Protein AF-A0A1V5M6S1-F1 (afdb_monomer)

Solvent-accessible surface area (backbone atoms only — not comparable to full-atom values): 12277 Å² total; per-residue (Å²): 137,88,82,87,77,86,78,75,88,74,82,73,86,65,51,61,40,79,70,84,75,79,82,78,75,83,77,81,82,79,85,86,81,90,78,95,80,85,79,93,79,82,88,80,93,78,94,74,81,87,80,80,81,72,80,74,77,76,75,72,77,80,74,73,95,61,80,58,59,91,97,52,78,81,75,61,94,78,39,62,67,53,53,47,21,22,50,54,34,59,75,47,40,64,58,58,53,54,48,64,74,68,56,57,93,86,55,54,43,34,38,27,31,51,33,66,43,85,96,42,80,45,80,45,59,28,39,56,76,45,76,57,97,57,42,36,35,21,23,22,83,57,50,43,96,91,54,78,52,46,51,68,42,61,36,40,45,40,65,95,58,42,48,30,38,35,35,42,48,99,87,68,48,80,42,74,36,42,41,56,52,54,54,56,56,59,76,76,107

Nearest PDB structures (foldseek):
  6z1p-assembly1_At  TM=2.461E-01  e=2.084E+00  Tetrahymena thermophila SB210
  1jnw-assembly1_A-2  TM=2.642E-01  e=1.176E+00  Escherichia coli
  4hmt-assembly1_B  TM=2.376E-01  e=1.657E+00  Pseudomonas fluorescens
  5myu-assembly1_a  TM=1.937E-01  e=6.181E+00  Vibrio cholerae

Sequence (189 aa):
MQEFRHDQAQGRDQIRPVYAEPCLRQSSASLVHISKKCLVFSLAAGMTILNLSACQNQSSAVKPDKPAPEGTTYAASEDLELKKARIDALEHFEEFRQAFKNKKPGEKFAVKAAFKDGDQEVHKWLIVDQMDNLDIVGHFASGDPQGTLQAGQQATARVTFIDDWSYIDKDGGEHGGYGLAVLRKRQKN

Radius of gyration: 24.82 Å; Cα contacts (8 Å, |Δi|>4): 222; chains: 1; bounding box: 51×61×74 Å

pLDDT: mean 72.73, std 24.63, range [26.67, 98.31]

Mean predicted aligned error: 16.11 Å

Secondary structure (DSSP, 8-state):
--------------B-B-----------------------------------------------SSPPPTT--PPPTT-HHHHHHHHHHHHTHHHHHHHHHTPPTT--EEEEEEEEETTEEEEEEEEEEEEETTEEEEEESS--TTSSPPTT-EEEEEGGGEEEEEEE-TT--EEE-HHHHHHHHHHT-

Structure (mmCIF, N/CA/C/O backbone):
data_AF-A0A1V5M6S1-F1
#
_entry.id   AF-A0A1V5M6S1-F1
#
loop_
_atom_site.group_PDB
_atom_site.id
_atom_site.type_symbol
_atom_site.label_atom_id
_atom_site.label_alt_id
_atom_site.label_comp_id
_atom_site.label_asym_id
_atom_site.label_entity_id
_atom_site.label_seq_id
_atom_site.pdbx_PDB_ins_code
_atom_site.Cartn_x
_atom_site.Cartn_y
_atom_site.Cartn_z
_atom_site.occupancy
_atom_site.B_iso_or_equiv
_atom_site.auth_seq_id
_atom_site.auth_comp_id
_atom_site.auth_asym_id
_atom_site.auth_atom_id
_atom_site.pdbx_PDB_model_num
ATOM 1 N N . MET A 1 1 ? -26.019 42.036 11.680 1.00 35.25 1 MET A N 1
ATOM 2 C CA . MET A 1 1 ? -25.406 42.606 10.462 1.00 35.25 1 MET A CA 1
ATOM 3 C C . MET A 1 1 ? -23.963 42.105 10.451 1.00 35.25 1 MET A C 1
ATOM 5 O O . MET A 1 1 ? -23.184 42.564 11.264 1.00 35.25 1 MET A O 1
ATOM 9 N N . GLN A 1 2 ? -23.775 40.844 10.051 1.00 40.81 2 GLN A N 1
ATOM 10 C CA . GLN A 1 2 ? -23.186 40.430 8.766 1.00 40.81 2 GLN A CA 1
ATOM 11 C C . GLN A 1 2 ? -21.774 40.984 8.533 1.00 40.81 2 GLN A C 1
ATOM 13 O O . GLN A 1 2 ? -21.632 42.112 8.094 1.00 40.81 2 GLN A O 1
ATOM 18 N N . GLU A 1 3 ? -20.773 40.129 8.741 1.00 26.67 3 GLU A N 1
ATOM 19 C CA . GLU A 1 3 ? -19.678 39.920 7.788 1.00 26.67 3 GLU A CA 1
ATOM 20 C C . GLU A 1 3 ? -19.131 38.498 8.014 1.00 26.67 3 GLU A C 1
ATOM 22 O O . GLU A 1 3 ? -18.320 38.238 8.896 1.00 26.67 3 GLU A O 1
ATOM 27 N N . PHE A 1 4 ? -19.654 37.545 7.238 1.00 32.28 4 PHE A N 1
ATOM 28 C CA . PHE A 1 4 ? -19.019 36.249 7.011 1.00 32.28 4 PHE A CA 1
ATOM 29 C C . PHE A 1 4 ? -17.922 36.493 5.972 1.00 32.28 4 PHE A C 1
ATOM 31 O O . PHE A 1 4 ? -18.209 36.566 4.776 1.00 32.28 4 PHE A O 1
ATOM 38 N N . ARG A 1 5 ? -16.670 36.656 6.408 1.00 31.75 5 ARG A N 1
ATOM 39 C CA . ARG A 1 5 ? -15.532 36.571 5.490 1.00 31.75 5 ARG A CA 1
ATOM 40 C C . ARG A 1 5 ? -15.152 35.106 5.333 1.00 31.75 5 ARG A C 1
ATOM 42 O O . ARG A 1 5 ? -14.766 34.443 6.287 1.00 31.75 5 ARG A O 1
ATOM 49 N N . HIS A 1 6 ? -15.352 34.622 4.112 1.00 41.62 6 HIS A N 1
ATOM 50 C CA . HIS A 1 6 ? -14.792 33.381 3.602 1.00 41.62 6 HIS A CA 1
ATOM 51 C C . HIS A 1 6 ? -13.269 33.452 3.703 1.00 41.62 6 HIS A C 1
ATOM 53 O O . HIS A 1 6 ? -12.648 34.230 2.979 1.00 41.62 6 HIS A O 1
ATOM 59 N N . ASP A 1 7 ? -12.685 32.637 4.577 1.00 34.97 7 ASP A N 1
ATOM 60 C CA . ASP A 1 7 ? -11.240 32.459 4.645 1.00 34.97 7 ASP A CA 1
ATOM 61 C C . ASP A 1 7 ? -10.850 31.161 3.920 1.00 34.97 7 ASP A C 1
ATOM 63 O O . ASP A 1 7 ? -11.119 30.050 4.371 1.00 34.97 7 ASP A O 1
ATOM 67 N N . GLN A 1 8 ? -10.319 31.362 2.713 1.00 33.78 8 GLN A N 1
ATOM 68 C CA . GLN A 1 8 ? -9.189 30.649 2.114 1.00 33.78 8 GLN A CA 1
ATOM 69 C C . GLN A 1 8 ? -9.160 29.115 2.279 1.00 33.78 8 GLN A C 1
ATOM 71 O O . GLN A 1 8 ? -8.510 28.561 3.165 1.00 33.78 8 GLN A O 1
ATOM 76 N N . ALA A 1 9 ? -9.734 28.407 1.301 1.00 35.28 9 ALA A N 1
ATOM 77 C CA . ALA A 1 9 ? -9.283 27.062 0.958 1.00 35.28 9 ALA A CA 1
ATOM 78 C C . ALA A 1 9 ? -7.868 27.156 0.356 1.00 35.28 9 ALA A C 1
ATOM 80 O O . ALA A 1 9 ? -7.699 27.289 -0.855 1.00 35.28 9 ALA A O 1
ATOM 81 N N . GLN A 1 10 ? -6.846 27.139 1.214 1.00 35.59 10 GLN A N 1
ATOM 82 C CA . GLN A 1 10 ? -5.464 26.967 0.781 1.00 35.59 10 GLN A CA 1
ATOM 83 C C . GLN A 1 10 ? -5.316 25.576 0.164 1.00 35.59 10 GLN A C 1
ATOM 85 O O . GLN A 1 10 ? -5.527 24.555 0.825 1.00 35.59 10 GLN A O 1
ATOM 90 N N . GLY A 1 11 ? -4.980 25.557 -1.125 1.00 35.44 11 GLY A N 1
ATOM 91 C CA . GLY A 1 11 ? -4.620 24.355 -1.857 1.00 35.44 11 GLY A CA 1
ATOM 92 C C . GLY A 1 11 ? -3.479 23.648 -1.141 1.00 35.44 11 GLY A C 1
ATOM 93 O O . GLY A 1 11 ? -2.350 24.132 -1.125 1.00 35.44 11 GLY A O 1
ATOM 94 N N . ARG A 1 12 ? -3.783 22.502 -0.529 1.00 38.34 12 ARG A N 1
ATOM 95 C CA . ARG A 1 12 ? -2.746 21.550 -0.149 1.00 38.34 12 ARG A CA 1
ATOM 96 C C . ARG A 1 12 ? -2.197 20.983 -1.440 1.00 38.34 12 ARG A C 1
ATOM 98 O O . ARG A 1 12 ? -2.944 20.390 -2.218 1.00 38.34 12 ARG A O 1
ATOM 105 N N . ASP A 1 13 ? -0.909 21.193 -1.632 1.00 42.06 13 ASP A N 1
ATOM 106 C CA . ASP A 1 13 ? -0.092 20.585 -2.667 1.00 42.06 13 ASP A CA 1
ATOM 107 C C . ASP A 1 13 ? -0.098 19.061 -2.435 1.00 42.06 13 ASP A C 1
ATOM 109 O O . ASP A 1 13 ? 0.742 18.493 -1.738 1.00 42.06 13 ASP A O 1
ATOM 113 N N . GLN A 1 14 ? -1.170 18.395 -2.869 1.00 51.03 14 GLN A N 1
ATOM 114 C CA . GLN A 1 14 ? -1.314 16.953 -2.733 1.00 51.03 14 GLN A CA 1
ATOM 115 C C . GLN A 1 14 ? -0.324 16.314 -3.698 1.00 51.03 14 GLN A C 1
ATOM 117 O O . GLN A 1 14 ? -0.518 16.384 -4.913 1.00 51.03 14 GLN A O 1
ATOM 122 N N . ILE A 1 15 ? 0.724 15.683 -3.162 1.00 59.12 15 ILE A N 1
ATOM 123 C CA . ILE A 1 15 ? 1.658 14.908 -3.975 1.00 59.12 15 ILE A CA 1
ATOM 124 C C . ILE A 1 15 ? 0.871 13.770 -4.617 1.00 59.12 15 ILE A C 1
ATOM 126 O O . ILE A 1 15 ? 0.395 12.843 -3.951 1.00 59.12 15 ILE A O 1
ATOM 130 N N . ARG A 1 16 ? 0.688 13.901 -5.930 1.00 58.53 16 ARG A N 1
ATOM 131 C CA . ARG A 1 16 ? 0.058 12.893 -6.770 1.00 58.53 16 ARG A CA 1
ATOM 132 C C . ARG A 1 16 ? 1.102 11.834 -7.114 1.00 58.53 16 ARG A C 1
ATOM 134 O O . ARG A 1 16 ? 2.272 12.166 -7.315 1.00 58.53 16 ARG A O 1
ATOM 141 N N . PRO A 1 17 ? 0.703 10.565 -7.182 1.00 55.44 17 PRO A N 1
ATOM 142 C CA . PRO A 1 17 ? 1.615 9.499 -7.545 1.00 55.44 17 PRO A CA 1
ATOM 143 C C . PRO A 1 17 ? 1.889 9.575 -9.053 1.00 55.44 17 PRO A C 1
ATOM 145 O O . PRO A 1 17 ? 1.181 10.248 -9.812 1.00 55.44 17 PRO A O 1
ATOM 148 N N . VAL A 1 18 ? 2.941 8.891 -9.492 1.00 61.47 18 VAL A N 1
ATOM 149 C CA . VAL A 1 18 ? 3.367 8.917 -10.893 1.00 61.47 18 VAL A CA 1
ATOM 150 C C . VAL A 1 18 ? 2.376 8.122 -11.733 1.00 61.47 18 VAL A C 1
ATOM 152 O O . VAL A 1 18 ? 2.409 6.894 -11.765 1.00 61.47 18 VAL A O 1
ATOM 155 N N . TYR A 1 19 ? 1.484 8.816 -12.431 1.00 59.06 19 TYR A N 1
ATOM 156 C CA . TYR A 1 19 ? 0.696 8.212 -13.498 1.00 59.06 19 TYR A CA 1
ATOM 157 C C . TYR A 1 19 ? 1.345 8.544 -14.837 1.00 59.06 19 TYR A C 1
ATOM 159 O O . TYR A 1 19 ? 1.547 9.712 -15.161 1.00 59.06 19 TYR A O 1
ATOM 167 N N . ALA A 1 20 ? 1.630 7.523 -15.644 1.00 42.12 20 ALA A N 1
ATOM 168 C CA . ALA A 1 20 ? 1.768 7.734 -17.077 1.00 42.12 20 ALA A CA 1
ATOM 169 C C . ALA A 1 20 ? 0.375 8.093 -17.616 1.00 42.12 20 ALA A C 1
ATOM 171 O O . ALA A 1 20 ? -0.540 7.268 -17.553 1.00 42.12 20 ALA A O 1
ATOM 172 N N . GLU A 1 21 ? 0.181 9.326 -18.087 1.00 43.34 21 GLU A N 1
ATOM 173 C CA . GLU A 1 21 ? -1.083 9.699 -18.721 1.00 43.34 21 GLU A CA 1
ATOM 174 C C . GLU A 1 21 ? -1.301 8.837 -19.977 1.00 43.34 21 GLU A C 1
ATOM 176 O O . GLU A 1 21 ? -0.383 8.698 -20.795 1.00 43.34 21 GLU A O 1
ATOM 181 N N . PRO A 1 22 ? -2.491 8.238 -20.173 1.00 38.34 22 PRO A N 1
ATOM 182 C CA . PRO A 1 22 ? -2.792 7.576 -21.427 1.00 38.34 22 PRO A CA 1
ATOM 183 C C . PRO A 1 22 ? -2.807 8.636 -22.530 1.00 38.34 22 PRO A C 1
ATOM 185 O O . PRO A 1 22 ? -3.616 9.562 -22.511 1.00 38.34 22 PRO A O 1
ATOM 188 N N . CYS A 1 23 ? -1.899 8.501 -23.495 1.00 32.94 23 CYS A N 1
ATOM 189 C CA . CYS A 1 23 ? -1.839 9.348 -24.679 1.00 32.94 23 CYS A CA 1
ATOM 190 C C . CYS A 1 23 ? -3.159 9.201 -25.460 1.00 32.94 23 CYS A C 1
ATOM 192 O O . CYS A 1 23 ? -3.345 8.254 -26.229 1.00 32.94 23 CYS A O 1
ATOM 194 N N . LEU A 1 24 ? -4.114 10.105 -25.223 1.00 44.47 24 LEU A N 1
ATOM 195 C CA . LEU A 1 24 ? -5.371 10.180 -25.960 1.00 44.47 24 LEU A CA 1
ATOM 196 C C . LEU A 1 24 ? -5.063 10.645 -27.383 1.00 44.47 24 LEU A C 1
ATOM 198 O O . LEU A 1 24 ? -5.007 11.834 -27.689 1.00 44.47 24 LEU A O 1
ATOM 202 N N . ARG A 1 25 ? -4.849 9.675 -28.272 1.00 40.00 25 ARG A N 1
ATOM 203 C CA . ARG A 1 25 ? -4.762 9.906 -29.710 1.00 40.00 25 ARG A CA 1
ATOM 204 C C . ARG A 1 25 ? -6.134 10.371 -30.194 1.00 40.00 25 ARG A C 1
ATOM 206 O O . ARG A 1 25 ? -7.078 9.588 -30.272 1.00 40.00 25 ARG A O 1
ATOM 213 N N . GLN A 1 26 ? -6.235 11.659 -30.492 1.00 41.78 26 GLN A N 1
ATOM 214 C CA . GLN A 1 26 ? -7.412 12.298 -31.064 1.00 41.78 26 GLN A CA 1
ATOM 215 C C . GLN A 1 26 ? -7.719 11.651 -32.425 1.00 41.78 26 GLN A C 1
ATOM 217 O O . GLN A 1 26 ? -7.048 11.907 -33.421 1.00 41.78 26 GLN A O 1
ATOM 222 N N . SER A 1 27 ? -8.691 10.738 -32.447 1.00 39.38 27 SER A N 1
ATOM 223 C CA . SER A 1 27 ? -9.196 10.117 -33.670 1.00 39.38 27 SER A CA 1
ATOM 224 C C . SER A 1 27 ? -10.267 11.029 -34.258 1.00 39.38 27 SER A C 1
ATOM 226 O O . SER A 1 27 ? -11.391 11.094 -33.758 1.00 39.38 27 SER A O 1
ATOM 228 N N . SER A 1 28 ? -9.912 11.788 -35.291 1.00 42.22 28 SER A N 1
ATOM 229 C CA . SER A 1 28 ? -10.869 12.537 -36.098 1.00 42.22 28 SER A CA 1
ATOM 230 C C . SER A 1 28 ? -11.684 11.559 -36.946 1.00 42.22 28 SER A C 1
ATOM 232 O O . SER A 1 28 ? -11.227 11.028 -37.957 1.00 42.22 28 SER A O 1
ATOM 234 N N . ALA A 1 29 ? -12.924 11.322 -36.525 1.00 39.47 29 ALA A N 1
ATOM 235 C CA . ALA A 1 29 ? -13.930 10.670 -37.344 1.00 39.47 29 ALA A CA 1
ATOM 236 C C . ALA A 1 29 ? -14.253 11.559 -38.555 1.00 39.47 29 ALA A C 1
ATOM 238 O O . ALA A 1 29 ? -14.834 12.631 -38.409 1.00 39.47 29 ALA A O 1
ATOM 239 N N . SER A 1 30 ? -13.898 11.103 -39.756 1.00 39.19 30 SER A N 1
ATOM 240 C CA . SER A 1 30 ? -14.532 11.559 -40.994 1.00 39.19 30 SER A CA 1
ATOM 241 C C . SER A 1 30 ? -15.503 10.476 -41.444 1.00 39.19 30 SER A C 1
ATOM 243 O O . SER A 1 30 ? -15.132 9.491 -42.076 1.00 39.19 30 SER A O 1
ATOM 245 N N . LEU A 1 31 ? -16.764 10.649 -41.061 1.00 41.31 31 LEU A N 1
ATOM 246 C CA . LEU A 1 31 ? -17.895 10.102 -41.799 1.00 41.31 31 LEU A CA 1
ATOM 247 C C . LEU A 1 31 ? -17.999 10.893 -43.102 1.00 41.31 31 LEU A C 1
ATOM 249 O O . LEU A 1 31 ? -17.884 12.114 -43.044 1.00 41.31 31 LEU A O 1
ATOM 253 N N . VAL A 1 32 ? -18.251 10.216 -44.230 1.00 39.44 32 VAL A N 1
ATOM 254 C CA . VAL A 1 32 ? -19.322 10.560 -45.186 1.00 39.44 32 VAL A CA 1
ATOM 255 C C . VAL A 1 32 ? -19.238 9.719 -46.488 1.00 39.44 32 VAL A C 1
ATOM 257 O O . VAL A 1 32 ? -18.180 9.533 -47.077 1.00 39.44 32 VAL A O 1
ATOM 260 N N . HIS A 1 33 ? -20.433 9.296 -46.927 1.00 32.19 33 HIS A N 1
ATOM 261 C CA . HIS A 1 33 ? -20.882 8.764 -48.229 1.00 32.19 33 HIS A CA 1
ATOM 262 C C . HIS A 1 33 ? -20.748 7.264 -48.579 1.00 32.19 33 HIS A C 1
ATOM 264 O O . HIS A 1 33 ? -19.825 6.784 -49.223 1.00 32.19 33 HIS A O 1
ATOM 270 N N . ILE A 1 34 ? -21.836 6.569 -48.227 1.00 43.97 34 ILE A N 1
ATOM 271 C CA . ILE A 1 34 ? -22.629 5.609 -49.015 1.00 43.97 34 ILE A CA 1
ATOM 272 C C . ILE A 1 34 ? -22.262 5.517 -50.511 1.00 43.97 34 ILE A C 1
ATOM 274 O O . ILE A 1 34 ? -22.451 6.473 -51.257 1.00 43.97 34 ILE A O 1
ATOM 278 N N . SER A 1 35 ? -21.964 4.301 -50.980 1.00 35.50 35 SER A N 1
ATOM 279 C CA . SER A 1 35 ? -22.487 3.804 -52.260 1.00 35.50 35 SER A CA 1
ATOM 280 C C . SER A 1 35 ? -22.546 2.277 -52.258 1.00 35.50 35 SER A C 1
ATOM 282 O O . SER A 1 35 ? -21.535 1.581 -52.202 1.00 35.50 35 SER A O 1
ATOM 284 N N . LYS A 1 36 ? -23.772 1.747 -52.293 1.00 45.56 36 LYS A N 1
ATOM 285 C CA . LYS A 1 36 ? -24.048 0.343 -52.593 1.00 45.56 36 LYS A CA 1
ATOM 286 C C . LYS A 1 36 ? -23.880 0.150 -54.096 1.00 45.56 36 LYS A C 1
ATOM 288 O O . LYS A 1 36 ? -24.683 0.707 -54.841 1.00 45.56 36 LYS A O 1
ATOM 293 N N . LYS A 1 37 ? -22.941 -0.705 -54.505 1.00 41.38 37 LYS A N 1
ATOM 294 C CA . LYS A 1 37 ? -23.122 -1.803 -55.477 1.00 41.38 37 LYS A CA 1
ATOM 295 C C . LYS A 1 37 ? -21.775 -2.292 -56.010 1.00 41.38 37 LYS A C 1
ATOM 297 O O . LYS A 1 37 ? -20.860 -1.510 -56.222 1.00 41.38 37 LYS A O 1
ATOM 302 N N . CYS A 1 38 ? -21.806 -3.578 -56.349 1.00 37.16 38 CYS A N 1
ATOM 303 C CA . CYS A 1 38 ? -21.015 -4.266 -57.360 1.00 37.16 38 CYS A CA 1
ATOM 304 C C . CYS A 1 38 ? -19.759 -5.037 -56.929 1.00 37.16 38 CYS A C 1
ATOM 306 O O . CYS A 1 38 ? -18.739 -4.483 -56.545 1.00 37.16 38 CYS A O 1
ATOM 308 N N . LEU A 1 39 ? -19.876 -6.332 -57.241 1.00 43.16 39 LEU A N 1
ATOM 309 C CA . LEU A 1 39 ? -18.893 -7.165 -57.926 1.00 43.16 39 LEU A CA 1
ATOM 310 C C . LEU A 1 39 ? -17.867 -7.922 -57.075 1.00 43.16 39 LEU A C 1
ATOM 312 O O . LEU A 1 39 ? -16.796 -7.453 -56.715 1.00 43.16 39 LEU A O 1
ATOM 316 N N . VAL A 1 40 ? -18.239 -9.188 -56.877 1.00 44.53 40 VAL A N 1
ATOM 317 C CA . VAL A 1 40 ? -17.375 -10.361 -56.760 1.00 44.53 40 VAL A CA 1
ATOM 318 C C . VAL A 1 40 ? -16.314 -10.342 -57.865 1.00 44.53 40 VAL A C 1
ATOM 320 O O . VAL A 1 40 ? -16.675 -10.328 -59.039 1.00 44.53 40 VAL A O 1
ATOM 323 N N . PHE A 1 41 ? -15.034 -10.415 -57.494 1.00 42.91 41 PHE A N 1
ATOM 324 C CA . PHE A 1 41 ? -13.970 -10.949 -58.345 1.00 42.91 41 PHE A CA 1
ATOM 325 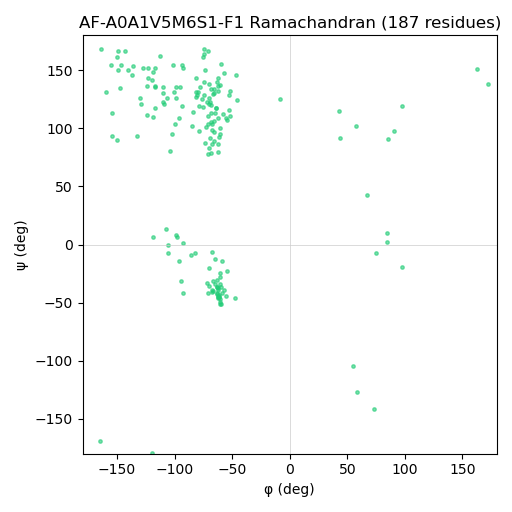C C . PHE A 1 41 ? -12.894 -11.638 -57.495 1.00 42.91 41 PHE A C 1
ATOM 327 O O . PHE A 1 41 ? -12.492 -11.163 -56.435 1.00 42.91 41 PHE A O 1
ATOM 334 N N . SER A 1 42 ? -12.507 -12.810 -57.984 1.00 42.19 42 SER A N 1
ATOM 335 C CA . SER A 1 42 ? -11.609 -13.805 -57.407 1.00 42.19 42 SER A CA 1
ATOM 336 C C . SER A 1 42 ? -10.120 -13.433 -57.467 1.00 42.19 42 SER A C 1
ATOM 338 O O . SER A 1 42 ? -9.711 -12.655 -58.318 1.00 42.19 42 SER A O 1
ATOM 340 N N . LEU A 1 43 ? -9.342 -14.117 -56.612 1.00 45.03 43 LEU A N 1
ATOM 341 C CA . LEU A 1 43 ? -7.914 -14.476 -56.706 1.00 45.03 43 LEU A CA 1
ATOM 342 C C . LEU A 1 43 ? -6.900 -13.422 -57.202 1.00 45.03 43 LEU A C 1
ATOM 344 O O . LEU A 1 43 ? -6.776 -13.186 -58.398 1.00 45.03 43 LEU A O 1
ATOM 348 N N . ALA A 1 44 ? -5.991 -13.020 -56.308 1.00 45.41 44 ALA A N 1
ATOM 349 C CA . ALA A 1 44 ? -4.553 -12.989 -56.599 1.00 45.41 44 ALA A CA 1
ATOM 350 C C . ALA A 1 44 ? -3.738 -12.979 -55.296 1.00 45.41 44 ALA A C 1
ATOM 352 O O . ALA A 1 44 ? -4.006 -12.208 -54.377 1.00 45.41 44 ALA A O 1
ATOM 353 N N . ALA A 1 45 ? -2.748 -13.866 -55.234 1.00 50.53 45 ALA A N 1
ATOM 354 C CA . ALA A 1 45 ? -1.742 -13.935 -54.189 1.00 50.53 45 ALA A CA 1
ATOM 355 C C . ALA A 1 45 ? -0.919 -12.637 -54.122 1.00 50.53 45 ALA A C 1
ATOM 357 O O . ALA A 1 45 ? -0.495 -12.109 -55.147 1.00 50.53 45 ALA A O 1
ATOM 358 N N . GLY A 1 46 ? -0.655 -12.163 -52.906 1.00 45.75 46 GLY A N 1
ATOM 359 C CA . GLY A 1 46 ? 0.205 -11.014 -52.639 1.00 45.75 46 GLY A CA 1
ATOM 360 C C . GLY A 1 46 ? 0.863 -11.174 -51.278 1.00 45.75 46 GLY A C 1
ATOM 361 O O . GLY A 1 46 ? 0.307 -10.795 -50.254 1.00 45.75 46 GLY A O 1
ATOM 362 N N . MET A 1 47 ? 2.028 -11.810 -51.282 1.00 54.22 47 MET A N 1
ATOM 363 C CA . MET A 1 47 ? 2.929 -11.946 -50.147 1.00 54.22 47 MET A CA 1
ATOM 364 C C . MET A 1 47 ? 3.510 -10.561 -49.834 1.00 54.22 47 MET A C 1
ATOM 366 O O . MET A 1 47 ? 4.372 -10.086 -50.570 1.00 54.22 47 MET A O 1
ATOM 370 N N . THR A 1 48 ? 3.047 -9.910 -48.765 1.00 52.88 48 THR A N 1
ATOM 371 C CA . THR A 1 48 ? 3.672 -8.676 -48.267 1.00 52.88 48 THR A CA 1
ATOM 372 C C . THR A 1 48 ? 4.206 -8.918 -46.868 1.00 52.88 48 THR A C 1
ATOM 374 O O . THR A 1 48 ? 3.488 -9.280 -45.939 1.00 52.88 48 THR A O 1
ATOM 377 N N . ILE A 1 49 ? 5.520 -8.776 -46.781 1.00 57.19 49 ILE A N 1
ATOM 378 C CA . ILE A 1 49 ? 6.382 -9.112 -45.662 1.00 57.19 49 ILE A CA 1
ATOM 379 C C . ILE A 1 49 ? 6.063 -8.217 -44.459 1.00 57.19 49 ILE A C 1
ATOM 381 O O . ILE A 1 49 ? 5.927 -7.000 -44.574 1.00 57.19 49 ILE A O 1
ATOM 385 N N . LEU A 1 50 ? 5.963 -8.867 -43.301 1.00 50.12 50 LEU A N 1
ATOM 386 C CA . LEU A 1 50 ? 5.899 -8.294 -41.962 1.00 50.12 50 LEU A CA 1
ATOM 387 C C . LEU A 1 50 ? 7.059 -7.310 -41.731 1.00 50.12 50 LEU A C 1
ATOM 389 O O . LEU A 1 50 ? 8.197 -7.736 -41.564 1.00 50.12 50 LEU A O 1
ATOM 393 N N . ASN A 1 51 ? 6.769 -6.012 -41.644 1.00 44.50 51 ASN A N 1
ATOM 394 C CA . ASN A 1 51 ? 7.667 -5.037 -41.021 1.00 44.50 51 ASN A CA 1
ATOM 395 C C . ASN A 1 51 ? 7.117 -4.678 -39.637 1.00 44.50 51 ASN A C 1
ATOM 397 O O . ASN A 1 51 ? 6.459 -3.657 -39.447 1.00 44.50 51 ASN A O 1
ATOM 401 N N . LEU A 1 52 ? 7.381 -5.547 -38.657 1.00 50.56 52 LEU A N 1
ATOM 402 C CA . LEU A 1 52 ? 7.357 -5.152 -37.252 1.00 50.56 52 LEU A CA 1
ATOM 403 C C . LEU A 1 52 ? 8.608 -4.309 -36.997 1.00 50.56 52 LEU A C 1
ATOM 405 O O . LEU A 1 52 ? 9.643 -4.822 -36.578 1.00 50.56 52 LEU A O 1
ATOM 409 N N . SER A 1 53 ? 8.517 -3.002 -37.231 1.00 47.50 53 SER A N 1
ATOM 410 C CA . SER A 1 53 ? 9.406 -2.052 -36.563 1.00 47.50 53 SER A CA 1
ATOM 411 C C . SER A 1 53 ? 9.029 -2.036 -35.083 1.00 47.50 53 SER A C 1
ATOM 413 O O . SER A 1 53 ? 8.298 -1.171 -34.608 1.00 47.50 53 SER A O 1
ATOM 415 N N . ALA A 1 54 ? 9.493 -3.050 -34.355 1.00 43.03 54 ALA A N 1
ATOM 416 C CA . ALA A 1 54 ? 9.571 -3.002 -32.912 1.00 43.03 54 ALA A CA 1
ATOM 417 C C . ALA A 1 54 ? 10.602 -1.921 -32.572 1.00 43.03 54 ALA A C 1
ATOM 419 O O . ALA A 1 54 ? 11.808 -2.160 -32.596 1.00 43.03 54 ALA A O 1
ATOM 420 N N . CYS A 1 55 ? 10.125 -0.708 -32.289 1.00 43.38 55 CYS A N 1
ATOM 421 C CA . CYS A 1 55 ? 10.889 0.245 -31.500 1.00 43.38 55 CYS A CA 1
ATOM 422 C C . CYS A 1 55 ? 11.098 -0.404 -30.134 1.00 43.38 55 CYS A C 1
ATOM 424 O O . CYS A 1 55 ? 10.244 -0.355 -29.249 1.00 43.38 55 CYS A O 1
ATOM 426 N N . GLN A 1 56 ? 12.226 -1.094 -30.016 1.00 43.44 56 GLN A N 1
ATOM 427 C CA . GLN A 1 56 ? 12.751 -1.630 -28.783 1.00 43.44 56 GLN A CA 1
ATOM 428 C C . GLN A 1 56 ? 13.109 -0.414 -27.926 1.00 43.44 56 GLN A C 1
ATOM 430 O O . GLN A 1 56 ? 14.199 0.140 -28.025 1.00 43.44 56 GLN A O 1
ATOM 435 N N . ASN A 1 57 ? 12.132 0.060 -27.150 1.00 40.62 57 ASN A N 1
ATOM 436 C CA . ASN A 1 57 ? 12.349 1.001 -26.062 1.00 40.62 57 ASN A CA 1
ATOM 437 C C . ASN A 1 57 ? 13.256 0.293 -25.053 1.00 40.62 57 ASN A C 1
ATOM 439 O O . ASN A 1 57 ? 12.792 -0.372 -24.128 1.00 40.62 57 ASN A O 1
ATOM 443 N N . GLN A 1 58 ? 14.566 0.390 -25.269 1.00 45.16 58 GLN A N 1
ATOM 444 C CA . GLN A 1 58 ? 15.566 0.089 -24.262 1.00 45.16 58 GLN A CA 1
ATOM 445 C C . GLN A 1 58 ? 15.505 1.206 -23.221 1.00 45.16 58 GLN A C 1
ATOM 447 O O . GLN A 1 58 ? 16.319 2.123 -23.201 1.00 45.16 58 GLN A O 1
ATOM 452 N N . SER A 1 59 ? 14.499 1.128 -22.352 1.00 38.75 59 SER A N 1
ATOM 453 C CA . SER A 1 59 ? 14.588 1.7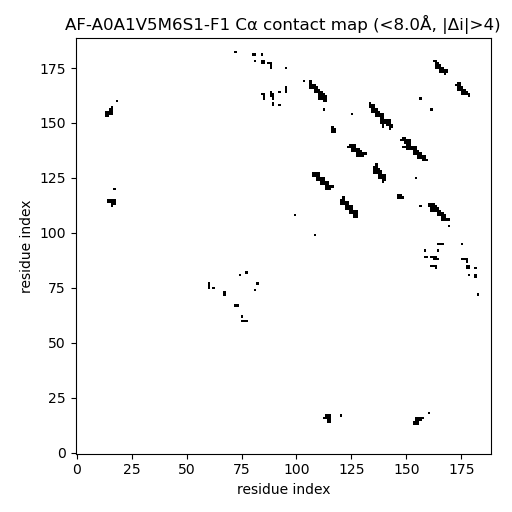34 -21.032 1.00 38.75 59 SER A CA 1
ATOM 454 C C . SER A 1 59 ? 15.598 0.901 -20.256 1.00 38.75 59 SER A C 1
ATOM 456 O O . SER A 1 59 ? 15.232 -0.043 -19.560 1.00 38.75 59 SER A O 1
ATOM 458 N N . SER A 1 60 ? 16.881 1.199 -20.451 1.00 43.56 60 SER A N 1
ATOM 459 C CA . SER A 1 60 ? 17.966 0.601 -19.686 1.00 43.56 60 SER A CA 1
ATOM 460 C C . SER A 1 60 ? 17.663 0.777 -18.204 1.00 43.56 60 SER A C 1
ATOM 462 O O . SER A 1 60 ? 17.577 1.897 -17.703 1.00 43.56 60 SER A O 1
ATOM 464 N N . ALA A 1 61 ? 17.467 -0.345 -17.517 1.00 43.75 61 ALA A N 1
ATOM 465 C CA . ALA A 1 61 ? 17.404 -0.404 -16.073 1.00 43.75 61 ALA A CA 1
ATOM 466 C C . ALA A 1 61 ? 18.678 0.234 -15.505 1.00 43.75 61 ALA A C 1
ATOM 468 O O . ALA A 1 61 ? 19.766 -0.339 -15.599 1.00 43.75 61 ALA A O 1
ATOM 469 N N . VAL A 1 62 ? 18.554 1.435 -14.942 1.00 38.81 62 VAL A N 1
ATOM 470 C CA . VAL A 1 62 ? 19.632 2.057 -14.176 1.00 38.81 62 VAL A CA 1
ATOM 471 C C . VAL A 1 62 ? 19.799 1.215 -12.916 1.00 38.81 62 VAL A C 1
ATOM 473 O O . VAL A 1 62 ? 18.971 1.261 -12.009 1.00 38.81 62 VAL A O 1
ATOM 476 N N . LYS A 1 63 ? 20.842 0.383 -12.879 1.00 42.56 63 LYS A N 1
ATOM 477 C CA . LYS A 1 63 ? 21.291 -0.239 -11.633 1.00 42.56 63 LYS A CA 1
ATOM 478 C C . LYS A 1 63 ? 21.910 0.880 -10.788 1.00 42.56 63 LYS A C 1
ATOM 480 O O . LYS A 1 63 ? 22.840 1.515 -11.277 1.00 42.56 63 LYS A O 1
ATOM 485 N N . PRO A 1 64 ? 21.417 1.166 -9.574 1.00 49.03 64 PRO A N 1
ATOM 486 C CA . PRO A 1 64 ? 22.071 2.144 -8.720 1.00 49.03 64 PRO A CA 1
ATOM 487 C C . PRO A 1 64 ? 23.449 1.611 -8.302 1.00 49.03 64 PRO A C 1
ATOM 489 O O . PRO A 1 64 ? 23.563 0.493 -7.805 1.00 49.03 64 PRO A O 1
ATOM 492 N N . ASP A 1 65 ? 24.491 2.425 -8.486 1.00 51.72 65 ASP A N 1
ATOM 493 C CA . ASP A 1 65 ? 25.890 2.097 -8.152 1.00 51.72 65 ASP A CA 1
ATOM 494 C C . ASP A 1 65 ? 26.149 1.956 -6.641 1.00 51.72 65 ASP A C 1
ATOM 496 O O . ASP A 1 65 ? 27.245 1.586 -6.216 1.00 51.72 65 ASP A O 1
ATOM 500 N N . LYS A 1 66 ? 25.155 2.263 -5.801 1.00 44.19 66 LYS A N 1
ATOM 501 C CA . LYS A 1 66 ? 25.263 2.195 -4.342 1.00 44.19 66 LYS A CA 1
ATOM 502 C C . LYS A 1 66 ? 24.412 1.048 -3.806 1.00 44.19 66 LYS A C 1
ATOM 504 O O . LYS A 1 66 ? 23.266 0.925 -4.233 1.00 44.19 66 LYS A O 1
ATOM 509 N N . PRO A 1 67 ? 24.928 0.239 -2.860 1.00 46.16 67 PRO A N 1
ATOM 510 C CA . PRO A 1 67 ? 24.132 -0.769 -2.172 1.00 46.16 67 PRO A CA 1
ATOM 511 C C . PRO A 1 67 ? 22.959 -0.119 -1.435 1.00 46.16 67 PRO A C 1
ATOM 513 O O . PRO A 1 67 ? 22.972 1.076 -1.126 1.00 46.16 67 PRO A O 1
ATOM 516 N N . ALA A 1 68 ? 21.908 -0.904 -1.214 1.00 44.25 68 ALA A N 1
ATOM 517 C CA . ALA A 1 68 ? 20.703 -0.421 -0.559 1.00 44.25 68 ALA A CA 1
ATOM 518 C C . ALA A 1 68 ? 21.063 0.019 0.869 1.00 44.25 68 ALA A C 1
ATOM 520 O O . ALA A 1 68 ? 21.831 -0.696 1.521 1.00 44.25 68 ALA A O 1
ATOM 521 N N . PRO A 1 69 ? 20.569 1.172 1.359 1.00 51.84 69 PRO A N 1
ATOM 522 C CA . PRO A 1 69 ? 20.666 1.514 2.776 1.00 51.84 69 PRO A CA 1
ATOM 523 C C . PRO A 1 69 ? 20.263 0.328 3.665 1.00 51.84 69 PRO A C 1
ATOM 525 O O . PRO A 1 69 ? 19.376 -0.446 3.293 1.00 51.84 69 PRO A O 1
ATOM 528 N N . GLU A 1 70 ? 20.884 0.168 4.835 1.00 33.84 70 GLU A N 1
ATOM 529 C CA . GLU A 1 70 ? 20.533 -0.923 5.752 1.00 33.84 70 GLU A CA 1
ATOM 530 C C . GLU A 1 70 ? 19.021 -0.950 6.035 1.00 33.84 70 GLU A C 1
ATOM 532 O O . GLU A 1 70 ? 18.397 0.079 6.291 1.00 33.84 70 GLU A O 1
ATOM 537 N N . GLY A 1 71 ? 18.414 -2.136 5.935 1.00 41.84 71 GLY A N 1
ATOM 538 C CA . GLY A 1 71 ? 16.960 -2.307 6.043 1.00 41.84 71 GLY A CA 1
ATOM 539 C C . GLY A 1 71 ? 16.177 -2.067 4.745 1.00 41.84 71 GLY A C 1
ATOM 540 O O . GLY A 1 71 ? 14.955 -2.205 4.744 1.00 41.84 71 GLY A O 1
ATOM 541 N N . THR A 1 72 ? 16.847 -1.767 3.629 1.00 44.19 72 THR A N 1
ATOM 542 C CA . THR A 1 72 ? 16.229 -1.672 2.299 1.00 44.19 72 THR A CA 1
ATOM 543 C C . THR A 1 72 ? 16.802 -2.725 1.349 1.00 44.19 72 THR A C 1
ATOM 545 O O . THR A 1 72 ? 17.931 -3.184 1.500 1.00 44.19 72 THR A O 1
ATOM 548 N N . THR A 1 73 ? 16.010 -3.156 0.368 1.00 54.50 73 THR A N 1
ATOM 549 C CA . THR A 1 73 ? 16.436 -4.101 -0.674 1.00 54.50 73 THR A CA 1
ATOM 550 C C . THR A 1 73 ? 16.051 -3.531 -2.030 1.00 54.50 73 THR A C 1
ATOM 552 O O . THR A 1 73 ? 14.873 -3.224 -2.239 1.00 54.50 73 THR A O 1
ATOM 555 N N . TYR A 1 74 ? 17.001 -3.413 -2.959 1.00 56.91 74 TYR A N 1
ATOM 556 C C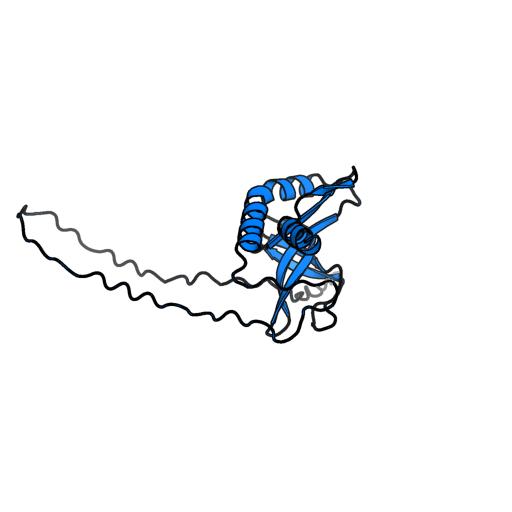A . TYR A 1 74 ? 16.678 -3.007 -4.325 1.00 56.91 74 TYR A CA 1
ATOM 557 C C . TYR A 1 74 ? 16.056 -4.173 -5.087 1.00 56.91 74 TYR A C 1
ATOM 559 O O . TYR A 1 74 ? 16.642 -5.249 -5.201 1.00 56.91 74 TYR A O 1
ATOM 567 N N . ALA A 1 75 ? 14.871 -3.934 -5.634 1.00 58.25 75 ALA A N 1
ATOM 568 C CA . ALA A 1 75 ? 14.312 -4.747 -6.696 1.00 58.25 75 ALA A CA 1
ATOM 569 C C . ALA A 1 75 ? 14.942 -4.305 -8.018 1.00 58.25 75 ALA A C 1
ATOM 571 O O . ALA A 1 75 ? 14.923 -3.115 -8.334 1.00 58.25 75 ALA A O 1
ATOM 572 N N . ALA A 1 76 ? 15.474 -5.233 -8.814 1.00 62.25 76 ALA A N 1
ATOM 573 C CA . ALA A 1 76 ? 15.731 -4.913 -10.214 1.00 62.25 76 ALA A CA 1
ATOM 574 C C . ALA A 1 76 ? 14.385 -4.601 -10.895 1.00 62.25 76 ALA A C 1
ATOM 576 O O . ALA A 1 76 ? 13.387 -5.269 -10.623 1.00 62.25 76 ALA A O 1
ATOM 577 N N . SER A 1 77 ? 14.340 -3.641 -11.821 1.00 60.56 77 SER A N 1
ATOM 578 C CA . SER A 1 77 ? 13.119 -3.312 -12.587 1.00 60.56 77 SER A CA 1
ATOM 579 C C . SER A 1 77 ? 12.561 -4.501 -13.390 1.00 60.56 77 SER A C 1
ATOM 581 O O . SER A 1 77 ? 11.417 -4.490 -13.852 1.00 60.56 77 SER A O 1
ATOM 583 N N . GLU A 1 78 ? 13.359 -5.554 -13.549 1.00 69.88 78 GLU A N 1
ATOM 584 C CA . GLU A 1 78 ? 13.034 -6.782 -14.271 1.00 69.88 78 GLU A CA 1
ATOM 585 C C . GLU A 1 78 ? 12.799 -7.983 -13.351 1.00 69.88 78 GLU A C 1
ATOM 587 O O . GLU A 1 78 ? 12.716 -9.116 -13.816 1.00 69.88 78 GLU A O 1
ATOM 592 N N . ASP A 1 79 ? 12.645 -7.743 -12.051 1.00 84.69 79 ASP A N 1
ATOM 593 C CA . ASP A 1 79 ? 12.387 -8.788 -11.073 1.00 84.69 79 ASP A CA 1
ATOM 594 C C . ASP A 1 79 ? 11.002 -9.419 -11.284 1.00 84.69 79 ASP A C 1
ATOM 596 O O . ASP A 1 79 ? 9.968 -8.881 -10.879 1.00 84.69 79 ASP A O 1
ATOM 600 N N . LEU A 1 80 ? 10.985 -10.568 -11.964 1.00 90.44 80 LEU A N 1
ATOM 601 C CA . LEU A 1 80 ? 9.760 -11.279 -12.325 1.00 90.44 80 LEU A CA 1
ATOM 602 C C . LEU A 1 80 ? 8.973 -11.754 -11.097 1.00 90.44 80 LEU A C 1
ATOM 604 O O . LEU A 1 80 ? 7.746 -11.796 -11.156 1.00 90.44 80 LEU A O 1
ATOM 608 N N . GLU A 1 81 ? 9.643 -12.074 -9.984 1.00 91.44 81 GLU A N 1
ATOM 609 C CA . GLU A 1 81 ? 8.953 -12.491 -8.759 1.00 91.44 81 GLU A CA 1
ATOM 610 C C . GLU A 1 81 ? 8.228 -11.309 -8.114 1.00 91.44 81 GLU A C 1
ATOM 612 O O . GLU A 1 81 ? 7.079 -11.451 -7.705 1.00 91.44 81 GLU A O 1
ATOM 617 N N . LEU A 1 82 ? 8.855 -10.129 -8.073 1.00 90.25 82 LEU A N 1
ATOM 618 C CA . LEU A 1 82 ? 8.215 -8.927 -7.532 1.00 90.25 82 LEU A CA 1
ATOM 619 C C . LEU A 1 82 ? 7.121 -8.381 -8.454 1.00 90.25 82 LEU A C 1
ATOM 621 O O . LEU A 1 82 ? 6.097 -7.904 -7.969 1.00 90.25 82 LEU A O 1
ATOM 625 N N . LYS A 1 83 ? 7.276 -8.516 -9.777 1.00 91.62 83 LYS A N 1
ATOM 626 C CA . LYS A 1 83 ? 6.191 -8.228 -10.730 1.00 91.62 83 LYS A CA 1
ATOM 627 C C . LYS A 1 83 ? 4.995 -9.144 -10.508 1.00 91.62 83 LYS A C 1
ATOM 629 O O . LYS A 1 83 ? 3.866 -8.662 -10.484 1.00 91.62 83 LYS A O 1
ATOM 634 N N . LYS A 1 84 ? 5.238 -10.444 -10.320 1.00 95.00 84 LYS A N 1
ATOM 635 C CA . LYS A 1 84 ? 4.176 -11.400 -10.003 1.00 95.00 84 LYS A CA 1
ATOM 636 C C . LYS A 1 84 ? 3.504 -11.058 -8.673 1.00 95.00 84 LYS A C 1
ATOM 638 O O . LYS A 1 84 ? 2.287 -10.978 -8.631 1.00 95.00 84 LYS A O 1
ATOM 643 N N . ALA A 1 85 ? 4.282 -10.763 -7.634 1.00 95.56 85 ALA A N 1
ATOM 644 C CA . ALA A 1 85 ? 3.746 -10.359 -6.337 1.00 95.56 85 ALA A CA 1
ATOM 645 C C . ALA A 1 85 ? 2.846 -9.117 -6.429 1.00 95.56 85 ALA A C 1
ATOM 647 O O . ALA A 1 85 ? 1.801 -9.075 -5.788 1.00 95.56 85 ALA A O 1
ATOM 648 N N . ARG A 1 86 ? 3.206 -8.132 -7.261 1.00 95.44 86 ARG A N 1
ATOM 649 C CA . ARG A 1 86 ? 2.343 -6.973 -7.523 1.00 95.44 86 ARG A CA 1
ATOM 650 C C . ARG A 1 86 ? 1.029 -7.367 -8.201 1.00 95.44 86 ARG A C 1
ATOM 652 O O . ARG A 1 86 ? -0.013 -6.825 -7.846 1.00 95.44 86 ARG A O 1
ATOM 659 N N . ILE A 1 87 ? 1.064 -8.278 -9.176 1.00 96.06 87 ILE A N 1
ATOM 660 C CA . ILE A 1 87 ? -0.154 -8.791 -9.826 1.00 96.06 87 ILE A CA 1
ATOM 661 C C . ILE A 1 87 ? -1.043 -9.474 -8.785 1.00 96.06 87 ILE A C 1
ATOM 663 O O . ILE A 1 87 ? -2.207 -9.103 -8.664 1.00 96.06 87 ILE A O 1
ATOM 667 N N . ASP A 1 88 ? -0.476 -10.373 -7.980 1.00 97.44 88 ASP A N 1
ATOM 668 C CA . ASP A 1 88 ? -1.205 -11.084 -6.927 1.00 97.44 88 ASP A CA 1
ATOM 669 C C . ASP A 1 88 ? -1.825 -10.091 -5.917 1.00 97.44 88 ASP A C 1
ATOM 671 O O . ASP A 1 88 ? -2.994 -10.227 -5.549 1.00 97.44 88 ASP A O 1
ATOM 675 N N . ALA A 1 89 ? -1.093 -9.037 -5.531 1.00 97.50 89 ALA A N 1
ATOM 676 C CA . ALA A 1 89 ? -1.611 -7.974 -4.670 1.00 97.50 89 ALA A CA 1
ATOM 677 C C . ALA A 1 89 ? -2.804 -7.240 -5.306 1.00 97.50 89 ALA A C 1
ATOM 679 O O . ALA A 1 89 ? -3.807 -6.990 -4.638 1.00 97.50 89 ALA A O 1
ATOM 680 N N . LEU A 1 90 ? -2.735 -6.905 -6.595 1.00 97.06 90 LEU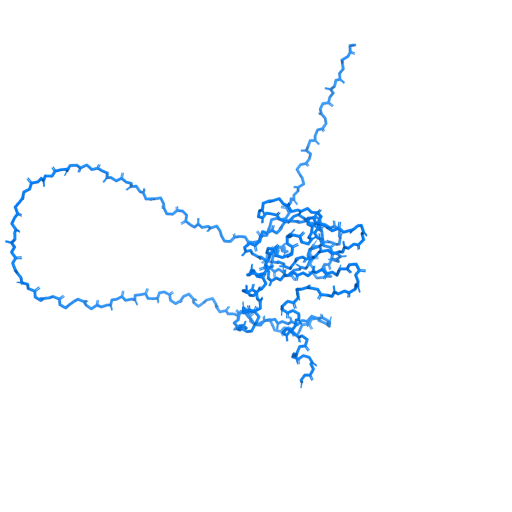 A N 1
ATOM 681 C CA . LEU A 1 90 ? -3.837 -6.242 -7.298 1.00 97.06 90 LEU A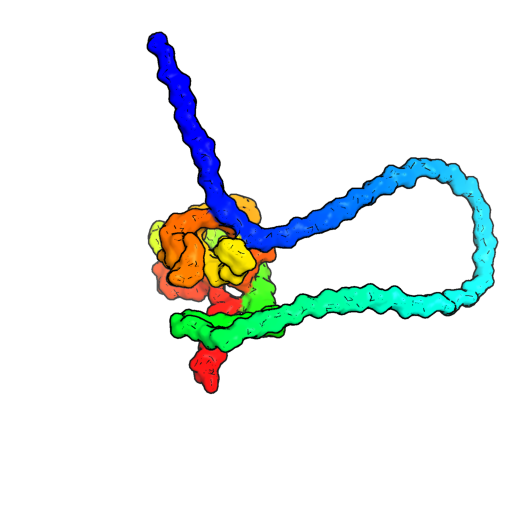 CA 1
ATOM 682 C C . LEU A 1 90 ? -5.066 -7.150 -7.439 1.00 97.06 90 LEU A C 1
ATOM 684 O O . LEU A 1 90 ? -6.187 -6.677 -7.251 1.00 97.06 90 LEU A O 1
ATOM 688 N N . GLU A 1 91 ? -4.870 -8.439 -7.724 1.00 97.75 91 GLU A N 1
ATOM 689 C CA . GLU A 1 91 ? -5.953 -9.428 -7.827 1.00 97.75 91 GLU A CA 1
ATOM 690 C C . GLU A 1 91 ? -6.731 -9.578 -6.513 1.00 97.75 91 GLU A C 1
ATOM 692 O O . GLU A 1 91 ? -7.951 -9.743 -6.529 1.00 97.75 91 GLU A O 1
ATOM 697 N N . HIS A 1 92 ? -6.045 -9.445 -5.377 1.00 97.81 92 HIS A N 1
ATOM 698 C CA . HIS A 1 92 ? -6.639 -9.569 -4.044 1.00 97.81 92 HIS A CA 1
ATOM 699 C C . HIS A 1 92 ? -6.966 -8.214 -3.398 1.00 97.81 92 HIS A C 1
ATOM 701 O O . HIS A 1 92 ? -7.369 -8.158 -2.240 1.00 97.81 92 HIS A O 1
ATOM 707 N N . PHE A 1 93 ? -6.852 -7.098 -4.126 1.00 97.38 93 PHE A N 1
ATOM 708 C CA . PHE A 1 93 ? -7.094 -5.771 -3.552 1.00 97.38 93 PHE A CA 1
ATOM 709 C C . PHE A 1 93 ? -8.526 -5.594 -3.016 1.00 97.38 93 PHE A C 1
ATOM 711 O O . PHE A 1 93 ? -8.762 -4.828 -2.080 1.00 97.38 93 PHE A O 1
ATOM 718 N N . GLU A 1 94 ? -9.500 -6.310 -3.582 1.00 97.00 94 GLU A N 1
ATOM 719 C CA . GLU A 1 94 ? -10.877 -6.258 -3.094 1.00 97.00 94 GLU A CA 1
ATOM 720 C C . GLU A 1 94 ? -10.994 -6.707 -1.632 1.00 97.00 94 GLU A C 1
ATOM 722 O O . GLU A 1 94 ? -11.750 -6.111 -0.866 1.00 97.00 94 GLU A O 1
ATOM 727 N N . GLU A 1 95 ? -10.210 -7.705 -1.225 1.00 97.00 95 GLU A N 1
ATOM 728 C CA . GLU A 1 95 ? -10.147 -8.183 0.156 1.00 97.00 95 GLU A CA 1
ATOM 729 C C . GLU A 1 95 ? -9.690 -7.066 1.098 1.00 97.00 95 GLU A C 1
ATOM 731 O O . GLU A 1 95 ? -10.387 -6.732 2.059 1.00 97.00 95 GLU A O 1
ATOM 736 N N . PHE A 1 96 ? -8.578 -6.410 0.758 1.00 97.81 96 PHE A N 1
ATOM 737 C CA . PHE A 1 96 ? -8.058 -5.254 1.485 1.00 97.81 96 PHE A CA 1
ATOM 738 C C . PHE A 1 96 ? -9.099 -4.137 1.610 1.00 97.81 96 PHE A C 1
ATOM 740 O O . PHE A 1 96 ? -9.304 -3.573 2.689 1.00 97.81 96 PHE A O 1
ATOM 747 N N . ARG A 1 97 ? -9.806 -3.835 0.515 1.00 97.31 97 ARG A N 1
ATOM 748 C CA . ARG A 1 97 ? -10.855 -2.809 0.489 1.00 97.31 97 ARG A CA 1
ATOM 749 C C . ARG A 1 97 ? -12.004 -3.144 1.439 1.00 97.31 97 ARG A C 1
ATOM 751 O O . ARG A 1 97 ? -12.460 -2.267 2.179 1.00 97.31 97 ARG A O 1
ATOM 758 N N . GLN A 1 98 ? -12.467 -4.393 1.440 1.00 97.00 98 GLN A N 1
ATOM 759 C CA . GLN A 1 98 ? -13.531 -4.839 2.343 1.00 97.00 98 GLN A CA 1
ATOM 760 C C . GLN A 1 98 ? -13.071 -4.847 3.803 1.00 97.00 98 GLN A C 1
ATOM 762 O O . GLN A 1 98 ? -13.819 -4.402 4.678 1.00 97.00 98 GLN A O 1
ATOM 767 N N . ALA A 1 99 ? -11.841 -5.280 4.074 1.00 96.94 99 ALA A N 1
ATOM 768 C CA . ALA A 1 99 ? -11.261 -5.239 5.411 1.00 96.94 99 ALA A CA 1
ATOM 769 C C . ALA A 1 99 ? -11.173 -3.795 5.935 1.00 96.94 99 ALA A C 1
ATOM 771 O O . ALA A 1 99 ? -11.668 -3.504 7.022 1.00 96.94 99 ALA A O 1
ATOM 772 N N . PHE A 1 100 ? -10.684 -2.849 5.127 1.00 97.06 100 PHE A N 1
ATOM 773 C CA . PHE A 1 100 ? -10.601 -1.439 5.518 1.00 97.06 100 PHE A CA 1
ATOM 774 C C . PHE A 1 100 ? -11.968 -0.798 5.784 1.00 97.06 100 PHE A C 1
ATOM 776 O O . PHE A 1 100 ? -12.100 0.050 6.673 1.00 97.06 100 PHE A O 1
ATOM 783 N N . LYS A 1 101 ? -12.994 -1.179 5.013 1.00 96.19 101 LYS A N 1
ATOM 784 C CA . LYS A 1 101 ? -14.370 -0.709 5.224 1.00 96.19 101 LYS A CA 1
ATOM 785 C C . LYS A 1 101 ? -14.936 -1.200 6.559 1.00 96.19 101 LYS A C 1
ATOM 787 O O . LYS A 1 101 ? -15.689 -0.475 7.203 1.00 96.19 101 LYS A O 1
ATOM 792 N N . ASN A 1 102 ? -14.552 -2.404 6.975 1.00 95.69 102 ASN A N 1
ATOM 793 C CA . ASN A 1 102 ? -15.027 -3.055 8.197 1.00 95.69 102 ASN A CA 1
ATOM 794 C C . ASN A 1 102 ? -14.067 -2.908 9.391 1.00 95.69 102 ASN A C 1
ATOM 796 O O . ASN A 1 102 ? -14.313 -3.518 10.441 1.00 95.69 102 ASN A O 1
ATOM 800 N N . LYS A 1 103 ? -13.004 -2.106 9.233 1.00 94.81 103 LYS A N 1
ATOM 801 C CA . LYS A 1 103 ? -11.906 -2.011 10.192 1.00 94.81 103 LYS A CA 1
ATOM 802 C C . LYS A 1 103 ? -12.363 -1.634 11.593 1.00 94.81 103 LYS A C 1
ATOM 804 O O . LYS A 1 103 ? -13.313 -0.866 11.785 1.00 94.81 103 LYS A O 1
ATOM 809 N N . LYS A 1 104 ? -11.646 -2.142 12.586 1.00 92.69 104 LYS A N 1
ATOM 810 C CA . LYS A 1 104 ? -11.802 -1.761 13.989 1.00 92.69 104 LYS A CA 1
ATOM 811 C C . LYS A 1 104 ? -10.844 -0.626 14.348 1.00 92.69 104 LYS A C 1
ATOM 813 O O . LYS A 1 104 ? -9.781 -0.494 13.740 1.00 92.69 104 LYS A O 1
ATOM 818 N N . PRO A 1 105 ? -11.198 0.216 15.337 1.00 88.75 105 PRO A N 1
ATOM 819 C CA . PRO A 1 105 ? -10.270 1.210 15.856 1.00 88.75 105 PRO A CA 1
ATOM 820 C C . PRO A 1 105 ? -8.941 0.559 16.259 1.00 88.75 105 PRO A C 1
ATOM 822 O O . PRO A 1 105 ? -8.935 -0.416 17.005 1.00 88.75 105 PRO A O 1
ATOM 825 N N . GLY A 1 106 ? -7.829 1.104 15.766 1.00 86.06 106 GLY A N 1
ATOM 826 C CA . GLY A 1 106 ? -6.478 0.611 16.052 1.00 86.06 106 GLY A CA 1
ATOM 827 C C . GLY A 1 106 ? -5.878 -0.305 14.982 1.00 86.06 106 GLY A C 1
ATOM 828 O O . GLY A 1 106 ? -4.654 -0.406 14.921 1.00 86.06 106 GLY A O 1
ATOM 829 N N . GLU A 1 107 ? -6.688 -0.902 14.103 1.00 93.00 107 GLU A N 1
ATOM 830 C CA . GLU A 1 107 ? -6.167 -1.638 12.946 1.00 93.00 107 GLU A CA 1
ATOM 831 C C . GLU A 1 107 ? -5.513 -0.663 11.959 1.00 93.00 107 GLU A C 1
ATOM 833 O O . GLU A 1 107 ? -6.061 0.398 11.641 1.00 93.00 107 GLU A O 1
ATOM 838 N N . LYS A 1 108 ? -4.320 -1.022 11.479 1.00 92.12 108 LYS A N 1
ATOM 839 C CA . LYS A 1 108 ? -3.547 -0.205 10.540 1.00 92.12 108 LYS A CA 1
ATOM 840 C C . LYS A 1 108 ? -3.526 -0.871 9.179 1.00 92.12 108 LYS A C 1
ATOM 842 O O . LYS A 1 108 ? -3.184 -2.043 9.063 1.00 92.12 108 LYS A O 1
ATOM 847 N N . PHE A 1 109 ? -3.846 -0.076 8.172 1.00 97.94 109 PHE A N 1
ATOM 848 C CA . PHE A 1 109 ? -3.867 -0.467 6.773 1.00 97.94 109 PHE A CA 1
ATOM 849 C C . PHE A 1 109 ? -2.821 0.358 6.043 1.00 97.94 109 PHE A C 1
ATOM 851 O O . PHE A 1 109 ? -2.726 1.566 6.269 1.00 97.94 109 PHE A O 1
ATOM 858 N N . ALA A 1 110 ? -2.040 -0.281 5.183 1.00 98.00 110 ALA A N 1
ATOM 859 C CA . ALA A 1 110 ? -1.011 0.387 4.413 1.00 98.00 110 ALA A CA 1
ATOM 860 C C . ALA A 1 110 ? -1.009 -0.092 2.963 1.00 98.00 110 ALA A C 1
ATOM 862 O O . ALA A 1 110 ? -1.257 -1.262 2.680 1.00 98.00 110 ALA A O 1
ATOM 863 N N . VAL A 1 111 ? -0.688 0.814 2.045 1.00 98.12 111 VAL A N 1
ATOM 864 C CA . VAL A 1 111 ? -0.431 0.489 0.637 1.00 98.12 111 VAL A CA 1
ATOM 865 C C . VAL A 1 111 ? 0.952 0.970 0.248 1.00 98.12 111 VAL A C 1
ATOM 867 O O . VAL A 1 111 ? 1.396 2.017 0.713 1.00 98.12 111 VAL A O 1
ATOM 870 N N . LYS A 1 112 ? 1.651 0.219 -0.596 1.00 96.75 112 LYS A N 1
ATOM 871 C CA . LYS A 1 112 ? 2.933 0.638 -1.161 1.00 96.75 112 LYS A CA 1
ATOM 872 C C . LYS A 1 112 ? 2.709 1.148 -2.573 1.00 96.75 112 LYS A C 1
ATOM 874 O O . LYS A 1 112 ? 2.054 0.473 -3.360 1.00 96.75 112 LYS A O 1
ATOM 879 N N . ALA A 1 113 ? 3.245 2.317 -2.893 1.00 95.56 113 ALA A N 1
ATOM 880 C CA . ALA A 1 113 ? 3.168 2.882 -4.235 1.00 95.56 113 ALA A CA 1
ATOM 881 C C . ALA A 1 113 ? 4.394 3.748 -4.543 1.00 95.56 113 ALA A C 1
ATOM 883 O O . ALA A 1 113 ? 5.152 4.119 -3.640 1.00 95.56 113 ALA A O 1
ATOM 884 N N . ALA A 1 114 ? 4.554 4.082 -5.822 1.00 92.56 114 ALA A N 1
ATOM 885 C CA . ALA A 1 114 ? 5.552 5.021 -6.312 1.00 92.56 114 ALA A CA 1
ATOM 886 C C . ALA A 1 114 ? 5.093 6.482 -6.148 1.00 92.56 114 ALA A C 1
ATOM 888 O O . ALA A 1 114 ? 3.993 6.862 -6.563 1.00 92.56 114 ALA A O 1
ATOM 889 N N . PHE A 1 115 ? 5.970 7.315 -5.594 1.00 89.94 115 PHE A N 1
ATOM 890 C CA . PHE A 1 115 ? 5.776 8.752 -5.409 1.00 89.94 115 PHE A CA 1
ATOM 891 C C . PHE A 1 115 ? 6.957 9.525 -5.996 1.00 89.94 115 PHE A C 1
ATOM 893 O O . PHE A 1 115 ? 8.078 9.015 -6.037 1.00 89.94 115 PHE A O 1
ATOM 900 N N . LYS A 1 116 ? 6.715 10.767 -6.435 1.00 87.81 116 LYS A N 1
ATOM 901 C CA . LYS A 1 116 ? 7.807 11.680 -6.788 1.00 87.81 116 LYS A CA 1
ATOM 902 C C . LYS A 1 116 ? 8.435 12.272 -5.539 1.00 87.81 116 LYS A C 1
ATOM 904 O O . LYS A 1 116 ? 7.726 12.743 -4.653 1.00 87.81 116 LYS A O 1
ATOM 909 N N . ASP A 1 117 ? 9.758 12.290 -5.534 1.00 86.06 117 ASP A N 1
ATOM 910 C CA . ASP A 1 117 ? 10.582 13.008 -4.575 1.00 86.06 117 ASP A CA 1
ATOM 911 C C . ASP A 1 117 ? 11.656 13.783 -5.355 1.00 86.06 117 ASP A C 1
ATOM 913 O O . ASP A 1 117 ? 12.677 13.232 -5.776 1.00 86.06 117 ASP A O 1
ATOM 917 N N . GLY A 1 118 ? 11.355 15.046 -5.673 1.00 85.62 118 GLY A N 1
ATOM 918 C CA . GLY A 1 118 ? 12.094 15.801 -6.687 1.00 85.62 118 GLY A CA 1
ATOM 919 C C . GLY A 1 118 ? 12.056 15.098 -8.050 1.00 85.62 118 GLY A C 1
ATOM 920 O O . GLY A 1 118 ? 10.987 14.733 -8.541 1.00 85.62 118 GLY A O 1
ATOM 921 N N . ASP A 1 119 ? 13.231 14.877 -8.641 1.00 82.12 119 ASP A N 1
ATOM 922 C CA . ASP A 1 119 ? 13.383 14.167 -9.921 1.00 82.12 119 ASP A CA 1
ATOM 923 C C . ASP A 1 119 ? 13.369 12.636 -9.772 1.00 82.12 119 ASP A C 1
ATOM 925 O O . ASP A 1 119 ? 13.352 11.905 -10.767 1.00 82.12 119 ASP A O 1
ATOM 929 N N . GLN A 1 120 ? 13.379 12.132 -8.536 1.00 83.69 120 GLN A N 1
ATOM 930 C CA . GLN A 1 120 ? 13.426 10.704 -8.255 1.00 83.69 120 GLN A CA 1
ATOM 931 C C . GLN A 1 120 ? 12.027 10.123 -8.063 1.00 83.69 120 GLN A C 1
ATOM 933 O O . GLN A 1 120 ? 11.065 10.799 -7.692 1.00 83.69 120 GLN A O 1
ATOM 938 N N . GLU A 1 121 ? 11.921 8.828 -8.334 1.00 85.12 121 GLU A N 1
ATOM 939 C CA . GLU A 1 121 ? 10.763 8.024 -7.978 1.00 85.12 121 GLU A CA 1
ATOM 940 C C . GLU A 1 121 ? 11.135 7.126 -6.804 1.00 85.12 121 GLU A C 1
ATOM 942 O O . GLU A 1 121 ? 12.127 6.398 -6.858 1.00 85.12 121 GLU A O 1
ATOM 947 N N . VAL A 1 122 ? 10.340 7.191 -5.741 1.00 88.00 122 VAL A N 1
ATOM 948 C CA . VAL A 1 122 ? 10.552 6.410 -4.524 1.00 88.00 122 VAL A CA 1
ATOM 949 C C . VAL A 1 122 ? 9.307 5.595 -4.210 1.00 88.00 122 VAL A C 1
ATOM 951 O O . VAL A 1 122 ? 8.182 6.088 -4.282 1.00 88.00 122 VAL A O 1
ATOM 954 N N . HIS A 1 123 ? 9.502 4.332 -3.842 1.00 91.19 123 HIS A N 1
ATOM 955 C CA . HIS A 1 123 ? 8.406 3.445 -3.465 1.00 91.19 123 HIS A CA 1
ATOM 956 C C . HIS A 1 123 ? 8.251 3.426 -1.946 1.00 91.19 123 HIS A C 1
ATOM 958 O O . HIS A 1 123 ? 9.076 2.833 -1.244 1.00 91.19 123 HIS A O 1
ATOM 964 N N . LYS A 1 124 ? 7.185 4.038 -1.428 1.00 92.38 124 LYS A N 1
ATOM 965 C CA . LYS A 1 124 ? 6.945 4.164 0.018 1.00 92.38 124 LYS A CA 1
ATOM 966 C C . LYS A 1 124 ? 5.601 3.578 0.422 1.00 92.38 124 LYS A C 1
ATOM 968 O O . LYS A 1 124 ? 4.658 3.529 -0.363 1.00 92.38 124 LYS A O 1
ATOM 973 N N . TRP A 1 125 ? 5.541 3.128 1.672 1.00 95.62 125 TRP A N 1
ATOM 974 C CA . TRP A 1 125 ? 4.297 2.723 2.311 1.00 95.62 125 TRP A CA 1
ATOM 975 C C . TRP A 1 125 ? 3.528 3.954 2.789 1.00 95.62 125 TRP A C 1
ATOM 977 O O . TRP A 1 125 ? 4.082 4.823 3.465 1.00 95.62 125 TRP A O 1
ATOM 987 N N . LEU A 1 126 ? 2.248 3.988 2.453 1.00 96.50 126 LEU A N 1
ATOM 988 C CA . LEU A 1 126 ? 1.275 4.984 2.855 1.00 96.50 126 LEU A CA 1
ATOM 989 C C . LEU A 1 126 ? 0.309 4.339 3.847 1.00 96.50 126 LEU A C 1
ATOM 991 O O . LEU A 1 126 ? -0.346 3.357 3.502 1.00 96.50 126 LEU A O 1
ATOM 995 N N . ILE A 1 127 ? 0.215 4.879 5.060 1.00 97.62 127 ILE A N 1
ATOM 996 C CA . ILE A 1 127 ? -0.828 4.498 6.014 1.00 97.62 127 ILE A CA 1
ATOM 997 C C . ILE A 1 127 ? -2.143 5.067 5.503 1.00 97.62 127 ILE A C 1
ATOM 999 O O . ILE A 1 127 ? -2.242 6.267 5.266 1.00 97.62 127 ILE A O 1
ATOM 1003 N N . VAL A 1 128 ? -3.130 4.204 5.292 1.00 98.00 128 VAL A N 1
ATOM 1004 C CA . VAL A 1 128 ? -4.386 4.572 4.643 1.00 98.00 128 VAL A CA 1
ATOM 1005 C C . VAL A 1 128 ? -5.304 5.282 5.632 1.00 98.00 128 VAL A C 1
ATOM 1007 O O . VAL A 1 128 ? -5.742 4.691 6.619 1.00 98.00 128 VAL A O 1
ATOM 1010 N N . ASP A 1 129 ? -5.650 6.525 5.311 1.00 96.94 129 ASP A N 1
ATOM 1011 C CA . ASP A 1 129 ? -6.611 7.331 6.064 1.00 96.94 129 ASP A CA 1
ATOM 1012 C C . ASP A 1 129 ? -8.019 7.180 5.478 1.00 96.94 129 ASP A C 1
ATOM 1014 O O . ASP A 1 129 ? -9.002 7.023 6.207 1.00 96.94 129 ASP A O 1
ATOM 1018 N N . GLN A 1 130 ? -8.116 7.174 4.146 1.00 96.94 130 GLN A N 1
ATOM 1019 C CA . GLN A 1 130 ? -9.373 7.114 3.408 1.00 96.94 130 GLN A CA 1
ATOM 1020 C C . GLN A 1 130 ? -9.200 6.393 2.066 1.00 96.94 130 GLN A C 1
ATOM 1022 O O . GLN A 1 130 ? -8.143 6.442 1.440 1.00 96.94 130 GLN A O 1
ATOM 1027 N N . MET A 1 131 ? -10.266 5.738 1.608 1.00 96.25 131 MET A N 1
ATOM 1028 C CA . MET A 1 131 ? -10.359 5.188 0.257 1.00 96.25 131 MET A CA 1
ATOM 1029 C C . MET A 1 131 ? -11.657 5.642 -0.393 1.00 96.25 131 MET A C 1
ATOM 1031 O O . MET A 1 131 ? -12.733 5.309 0.102 1.00 96.25 131 MET A O 1
ATOM 1035 N N . ASP A 1 132 ? -11.532 6.336 -1.522 1.00 90.69 132 ASP A N 1
ATOM 1036 C CA . ASP A 1 132 ? -12.649 6.810 -2.331 1.00 90.69 132 ASP A CA 1
ATOM 1037 C C . ASP A 1 132 ? -12.500 6.279 -3.759 1.00 90.69 132 ASP A C 1
ATOM 1039 O O . ASP A 1 132 ? -11.618 6.682 -4.517 1.00 90.69 132 ASP A O 1
ATOM 1043 N N . ASN A 1 133 ? -13.397 5.376 -4.158 1.00 89.12 133 ASN A N 1
ATOM 1044 C CA . ASN A 1 133 ? -13.352 4.700 -5.457 1.00 89.12 133 ASN A CA 1
ATOM 1045 C C . ASN A 1 133 ? -12.005 3.999 -5.715 1.00 89.12 133 ASN A C 1
ATOM 1047 O O . ASN A 1 133 ? -11.762 2.915 -5.186 1.00 89.12 133 ASN A O 1
ATOM 1051 N N . LEU A 1 134 ? -11.167 4.596 -6.568 1.00 93.38 134 LEU A N 1
ATOM 1052 C CA . LEU A 1 134 ? -9.845 4.097 -6.947 1.00 93.38 134 LEU A CA 1
ATOM 1053 C C . LEU A 1 134 ? -8.710 4.888 -6.294 1.00 93.38 134 LEU A C 1
ATOM 1055 O O . LEU A 1 134 ? -7.555 4.499 -6.454 1.00 93.38 134 LEU A O 1
ATOM 1059 N N . ASP A 1 135 ? -9.015 5.981 -5.601 1.00 96.62 135 ASP A N 1
ATOM 1060 C CA . ASP A 1 135 ? -8.020 6.831 -4.970 1.00 96.62 135 ASP A CA 1
ATOM 1061 C C . ASP A 1 135 ? -7.922 6.482 -3.475 1.00 96.62 135 ASP A C 1
ATOM 1063 O O . ASP A 1 135 ? -8.914 6.264 -2.776 1.00 96.62 135 ASP A O 1
ATOM 1067 N N . ILE A 1 136 ? -6.687 6.381 -2.996 1.00 98.00 136 ILE A N 1
ATOM 1068 C CA . ILE A 1 136 ? -6.322 5.987 -1.639 1.00 98.00 136 ILE A CA 1
ATOM 1069 C C . ILE A 1 136 ? -5.574 7.167 -1.036 1.00 98.00 136 ILE A C 1
ATOM 1071 O O . ILE A 1 136 ? -4.450 7.461 -1.440 1.00 98.00 136 ILE A O 1
ATOM 1075 N N . VAL A 1 137 ? -6.194 7.847 -0.081 1.00 97.81 137 VAL A N 1
ATOM 1076 C CA . VAL A 1 137 ? -5.580 8.959 0.643 1.00 97.81 137 VAL A CA 1
ATOM 1077 C C . VAL A 1 137 ? -4.980 8.424 1.932 1.00 97.81 137 VAL A C 1
ATOM 1079 O O . VAL A 1 137 ? -5.598 7.638 2.653 1.00 97.81 137 VAL A O 1
ATOM 1082 N N . GLY A 1 138 ? -3.772 8.863 2.240 1.00 97.62 138 GLY A N 1
ATOM 1083 C CA . GLY A 1 138 ? -3.072 8.429 3.434 1.00 97.62 138 GLY A CA 1
ATOM 1084 C C . GLY A 1 138 ? -1.887 9.316 3.765 1.00 97.62 138 GLY A C 1
ATOM 1085 O O . GLY A 1 138 ? -1.703 10.364 3.145 1.00 97.62 138 GLY A O 1
ATOM 1086 N N . HIS A 1 139 ? -1.050 8.873 4.695 1.00 97.38 139 HIS A N 1
ATOM 1087 C CA . HIS A 1 139 ? 0.155 9.591 5.100 1.00 97.38 139 HIS A CA 1
ATOM 1088 C C . HIS A 1 139 ? 1.370 8.674 5.252 1.00 97.38 139 HIS A C 1
ATOM 1090 O O . HIS A 1 139 ? 1.253 7.475 5.518 1.00 97.38 139 HIS A O 1
ATOM 1096 N N . PHE A 1 140 ? 2.569 9.232 5.087 1.00 95.75 140 PHE A N 1
ATOM 1097 C CA . PHE A 1 140 ? 3.800 8.474 5.303 1.00 95.75 140 PHE A CA 1
ATOM 1098 C C . PHE A 1 140 ? 4.049 8.258 6.798 1.00 95.75 140 PHE A C 1
ATOM 1100 O O . PHE A 1 140 ? 4.080 9.212 7.572 1.00 95.75 140 PHE A O 1
ATOM 1107 N N . ALA A 1 141 ? 4.293 7.015 7.216 1.00 90.31 141 ALA A N 1
ATOM 1108 C CA . ALA A 1 141 ? 4.657 6.725 8.608 1.00 90.31 141 ALA A CA 1
ATOM 1109 C C . ALA A 1 141 ? 6.034 7.304 8.987 1.00 90.31 141 ALA A C 1
ATOM 1111 O O . ALA A 1 141 ? 6.263 7.678 10.135 1.00 90.31 141 ALA A O 1
ATOM 1112 N N . SER A 1 142 ? 6.949 7.382 8.018 1.00 87.06 142 SER A N 1
ATOM 1113 C CA . SER A 1 142 ? 8.308 7.888 8.191 1.00 87.06 142 SER A CA 1
ATOM 1114 C C . SER A 1 142 ? 8.753 8.722 6.989 1.00 87.06 142 SER A C 1
ATOM 1116 O O . SER A 1 142 ? 8.335 8.499 5.847 1.00 87.06 142 SER A O 1
ATOM 1118 N N . GLY A 1 143 ? 9.628 9.694 7.248 1.00 82.19 143 GLY A N 1
ATOM 1119 C CA . GLY A 1 143 ? 10.285 10.474 6.203 1.00 82.19 143 GLY A CA 1
ATOM 1120 C C . GLY A 1 143 ? 11.315 9.645 5.437 1.00 82.19 143 GLY A C 1
ATOM 1121 O O . GLY A 1 143 ? 11.647 8.529 5.834 1.00 82.19 143 GLY A O 1
ATOM 1122 N N . ASP A 1 144 ? 11.775 10.160 4.302 1.00 80.44 144 ASP A N 1
ATOM 1123 C CA . ASP A 1 144 ? 12.983 9.654 3.650 1.00 80.44 144 ASP A CA 1
ATOM 1124 C C . ASP A 1 144 ? 14.182 10.496 4.125 1.00 80.44 144 ASP A C 1
ATOM 1126 O O . ASP A 1 144 ? 14.172 11.705 3.905 1.00 80.44 144 ASP A O 1
ATOM 1130 N N . PRO A 1 145 ? 15.204 9.918 4.788 1.00 80.62 145 PRO A N 1
ATOM 1131 C CA . PRO A 1 145 ? 16.377 10.673 5.235 1.00 80.62 145 PRO A CA 1
ATOM 1132 C C . PRO A 1 145 ? 17.161 11.343 4.100 1.00 80.62 145 PRO A C 1
ATOM 1134 O O . PRO A 1 145 ? 17.902 12.287 4.354 1.00 80.62 145 PRO A O 1
ATOM 1137 N N . GLN A 1 146 ? 17.054 10.816 2.878 1.00 82.31 146 GLN A N 1
ATOM 1138 C CA . GLN A 1 146 ? 17.747 11.319 1.689 1.00 82.31 146 GLN A CA 1
ATOM 1139 C C . GLN A 1 146 ? 16.804 12.068 0.738 1.00 82.31 146 GLN A C 1
ATOM 1141 O O . GLN A 1 146 ? 17.243 12.546 -0.308 1.00 82.31 146 GLN A O 1
ATOM 1146 N N . GLY A 1 147 ? 15.523 12.149 1.094 1.00 85.62 147 GLY A N 1
ATOM 1147 C CA . GLY A 1 147 ? 14.464 12.702 0.269 1.00 85.62 147 GLY A CA 1
ATOM 1148 C C . GLY A 1 147 ? 13.772 13.902 0.907 1.00 85.62 147 GLY A C 1
ATOM 1149 O O . GLY A 1 147 ? 14.103 14.348 2.007 1.00 85.62 147 GLY A O 1
ATOM 1150 N N . THR A 1 148 ? 12.791 14.445 0.197 1.00 89.94 148 THR A N 1
ATOM 1151 C CA . THR A 1 148 ? 11.950 15.558 0.650 1.00 89.94 148 THR A CA 1
ATOM 1152 C C . THR A 1 148 ? 10.631 15.085 1.252 1.00 89.94 148 THR A C 1
ATOM 1154 O O . THR A 1 148 ? 9.970 15.861 1.942 1.00 89.94 148 THR A O 1
ATOM 1157 N N . LEU A 1 149 ? 10.253 13.815 1.050 1.00 90.62 149 LEU A N 1
ATOM 1158 C CA . LEU A 1 149 ? 9.023 13.254 1.612 1.00 90.62 149 LEU A CA 1
ATOM 1159 C C . LEU A 1 149 ? 9.113 13.108 3.138 1.00 90.62 149 LEU A C 1
ATOM 1161 O O . LEU A 1 149 ? 9.970 12.387 3.661 1.00 90.62 149 LEU A O 1
ATOM 1165 N N . GLN A 1 150 ? 8.179 13.730 3.858 1.00 93.12 150 GLN A N 1
ATOM 1166 C CA . GLN A 1 150 ? 8.198 13.833 5.321 1.00 93.12 150 GLN A CA 1
ATOM 1167 C C . GLN A 1 150 ? 7.259 12.834 6.010 1.00 93.12 150 GLN A C 1
ATOM 1169 O O . GLN A 1 150 ? 6.247 12.408 5.457 1.00 93.12 150 GLN A O 1
ATOM 1174 N N . ALA A 1 151 ? 7.570 12.481 7.262 1.00 94.44 151 ALA A N 1
ATOM 1175 C CA . ALA A 1 151 ? 6.649 11.721 8.108 1.00 94.44 151 ALA A CA 1
ATOM 1176 C C . ALA A 1 151 ? 5.368 12.532 8.371 1.00 94.44 151 ALA A C 1
ATOM 1178 O O . ALA A 1 151 ? 5.426 13.739 8.593 1.00 94.44 151 ALA A O 1
ATOM 1179 N N . GLY A 1 152 ? 4.212 11.872 8.349 1.00 94.94 152 GLY A N 1
ATOM 1180 C CA . GLY A 1 152 ? 2.897 12.494 8.511 1.00 94.94 152 GLY A CA 1
ATOM 1181 C C . GLY A 1 152 ? 2.407 13.280 7.291 1.00 94.94 152 GLY A C 1
ATOM 1182 O O . GLY A 1 152 ? 1.250 13.694 7.268 1.00 94.94 152 GLY A O 1
ATOM 1183 N N . GLN A 1 153 ? 3.238 13.467 6.261 1.00 95.38 153 GLN A N 1
ATOM 1184 C CA . GLN A 1 153 ? 2.819 14.133 5.035 1.00 95.38 153 GLN A CA 1
ATOM 1185 C C . GLN A 1 153 ? 1.765 13.293 4.314 1.00 95.38 153 GLN A C 1
ATOM 1187 O O . GLN A 1 153 ? 1.955 12.096 4.086 1.00 95.38 153 GLN A O 1
ATOM 1192 N N . GLN A 1 154 ? 0.663 13.947 3.947 1.00 97.19 154 GLN A N 1
ATOM 1193 C CA . GLN A 1 154 ? 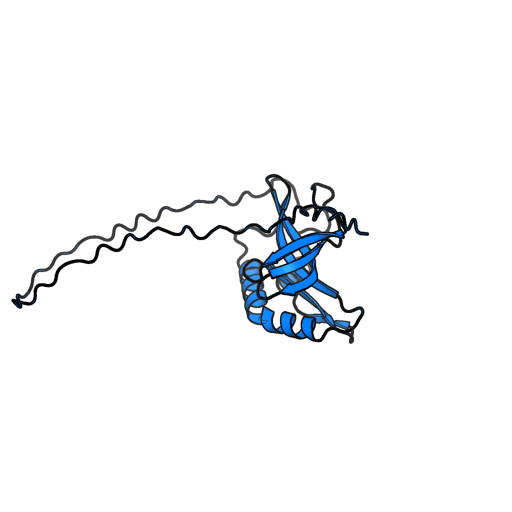-0.422 13.332 3.200 1.00 97.19 154 GLN A CA 1
ATOM 1194 C C . GLN A 1 154 ? -0.028 13.140 1.731 1.00 97.19 154 GLN A C 1
ATOM 1196 O O . GLN A 1 154 ? 0.550 14.032 1.109 1.00 97.19 154 GLN A O 1
ATOM 1201 N N . ALA A 1 155 ? -0.403 12.000 1.165 1.00 95.75 155 ALA A N 1
ATOM 1202 C CA . ALA A 1 155 ? -0.278 11.712 -0.255 1.00 95.75 155 ALA A CA 1
ATOM 1203 C C . ALA A 1 155 ? -1.484 10.899 -0.736 1.00 95.75 155 ALA A C 1
ATOM 1205 O O . ALA A 1 155 ? -2.270 10.379 0.060 1.00 95.75 155 ALA A O 1
ATOM 1206 N N . THR A 1 156 ? -1.643 10.813 -2.054 1.00 96.50 156 THR A N 1
ATOM 1207 C CA . THR A 1 156 ? -2.671 9.972 -2.677 1.00 96.50 156 THR A CA 1
ATOM 1208 C C . THR A 1 156 ? -1.999 8.898 -3.519 1.00 96.50 156 THR A C 1
ATOM 1210 O O . THR A 1 156 ? -1.052 9.181 -4.243 1.00 96.50 156 THR A O 1
ATOM 1213 N N . ALA A 1 157 ? -2.481 7.666 -3.437 1.00 95.94 157 ALA A N 1
ATOM 1214 C CA . ALA A 1 157 ? -2.159 6.582 -4.355 1.00 95.94 157 ALA A CA 1
ATOM 1215 C C . ALA A 1 157 ? -3.415 6.213 -5.155 1.00 95.94 157 ALA A C 1
ATOM 1217 O O . ALA A 1 157 ? -4.528 6.531 -4.749 1.00 95.94 157 ALA A O 1
ATOM 1218 N N . ARG A 1 158 ? -3.261 5.513 -6.282 1.00 95.94 158 ARG A N 1
ATOM 1219 C CA . ARG A 1 158 ? -4.401 4.884 -6.969 1.00 95.94 158 ARG A CA 1
ATOM 1220 C C . ARG A 1 158 ? -4.204 3.393 -7.035 1.00 95.94 158 ARG A C 1
ATOM 1222 O O . ARG A 1 158 ? -3.092 2.947 -7.298 1.00 95.94 158 ARG A O 1
ATOM 1229 N N . VAL A 1 159 ? -5.297 2.655 -6.866 1.00 94.81 159 VAL A N 1
ATOM 1230 C CA . VAL A 1 159 ? -5.313 1.187 -6.818 1.00 94.81 159 VAL A CA 1
ATOM 1231 C C . VAL A 1 159 ? -4.501 0.569 -7.956 1.00 94.81 159 VAL A C 1
ATOM 1233 O O . VAL A 1 159 ? -3.653 -0.272 -7.713 1.00 94.81 159 VAL A O 1
ATOM 1236 N N . THR A 1 160 ? -4.667 1.037 -9.195 1.00 93.31 160 THR A N 1
ATOM 1237 C CA . THR A 1 160 ? -3.971 0.475 -10.371 1.00 93.31 160 THR A CA 1
ATOM 1238 C C . THR A 1 160 ? -2.445 0.654 -10.358 1.00 93.31 160 THR A C 1
ATOM 1240 O O . THR A 1 160 ? -1.743 0.046 -11.166 1.00 93.31 160 THR A O 1
ATOM 1243 N N . PHE A 1 161 ? -1.917 1.490 -9.464 1.00 91.94 161 PHE A N 1
ATOM 1244 C CA . PHE A 1 161 ? -0.501 1.847 -9.375 1.00 91.94 161 PHE A CA 1
ATOM 1245 C C . PHE A 1 161 ? 0.140 1.462 -8.042 1.00 91.94 161 PHE A C 1
ATOM 1247 O O . PHE A 1 161 ? 1.297 1.809 -7.816 1.00 91.94 161 PHE A O 1
ATOM 1254 N N . ILE A 1 162 ? -0.574 0.744 -7.172 1.00 96.00 162 ILE A N 1
ATOM 1255 C CA .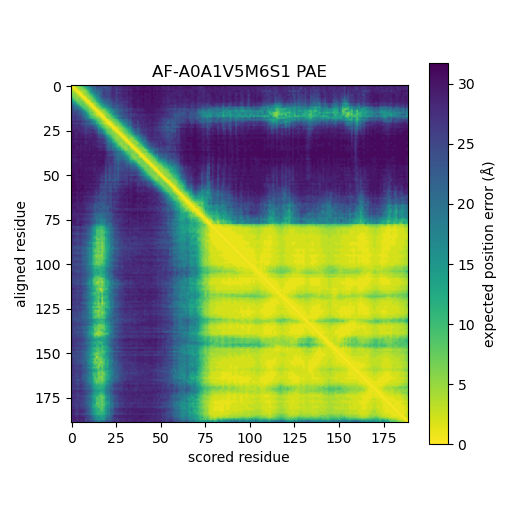 ILE A 1 162 ? 0.056 0.181 -5.979 1.00 96.00 162 ILE A CA 1
ATOM 1256 C C . ILE A 1 162 ? 0.942 -1.006 -6.370 1.00 96.00 162 ILE A C 1
ATOM 1258 O O . ILE A 1 162 ? 0.679 -1.721 -7.345 1.00 96.00 162 ILE A O 1
ATOM 1262 N N . ASP A 1 163 ? 1.992 -1.200 -5.586 1.00 95.56 163 ASP A N 1
ATOM 1263 C CA . ASP A 1 163 ? 2.902 -2.337 -5.675 1.00 95.56 163 ASP A CA 1
ATOM 1264 C C . ASP A 1 163 ? 2.502 -3.461 -4.721 1.00 95.56 163 ASP A C 1
ATOM 1266 O O . ASP A 1 163 ? 2.768 -4.626 -4.999 1.00 95.56 163 ASP A O 1
ATOM 1270 N N . ASP A 1 164 ? 1.915 -3.100 -3.578 1.00 97.75 164 ASP A N 1
ATOM 1271 C CA . ASP A 1 164 ? 1.563 -4.018 -2.497 1.00 97.75 164 ASP A CA 1
ATOM 1272 C C . ASP A 1 164 ? 0.558 -3.353 -1.539 1.00 97.75 164 ASP A C 1
ATOM 1274 O O . ASP A 1 164 ? 0.354 -2.133 -1.566 1.00 97.75 164 ASP A O 1
ATOM 1278 N N . TRP A 1 165 ? -0.032 -4.147 -0.653 1.00 98.31 165 TRP A N 1
ATOM 1279 C CA . TRP A 1 165 ? -0.867 -3.691 0.455 1.00 98.31 165 TRP A CA 1
ATOM 1280 C C . TRP A 1 165 ? -0.697 -4.618 1.653 1.00 98.31 165 TRP A C 1
ATOM 1282 O O . TRP A 1 165 ? -0.341 -5.782 1.500 1.00 98.31 165 TRP A O 1
ATOM 1292 N N . SER A 1 166 ? -0.941 -4.114 2.859 1.00 98.25 166 SER A N 1
ATOM 1293 C CA . SER A 1 166 ? -0.958 -4.948 4.057 1.00 98.25 166 SER A CA 1
ATOM 1294 C C . SER A 1 166 ? -1.813 -4.354 5.165 1.00 98.25 166 SER A C 1
ATOM 1296 O O . SER A 1 166 ? -2.021 -3.139 5.247 1.00 98.25 166 SER A O 1
ATOM 1298 N N . TYR A 1 167 ? -2.310 -5.225 6.034 1.00 97.38 167 TYR A N 1
ATOM 1299 C CA . TYR A 1 167 ? -2.912 -4.830 7.300 1.00 97.38 167 TYR A CA 1
ATOM 1300 C C . TYR A 1 167 ? -2.725 -5.925 8.347 1.00 97.38 167 TYR A C 1
ATOM 1302 O O . TYR A 1 167 ? -2.434 -7.076 8.018 1.00 97.38 167 TYR A O 1
ATOM 1310 N N . ILE A 1 168 ? -2.878 -5.538 9.612 1.00 93.44 168 ILE A N 1
ATOM 1311 C CA . ILE A 1 168 ? -2.928 -6.466 10.742 1.00 93.44 168 ILE A CA 1
ATOM 1312 C C . ILE A 1 168 ? -4.360 -6.460 11.264 1.00 93.44 168 ILE A C 1
ATOM 1314 O O . ILE A 1 168 ? -4.886 -5.390 11.589 1.00 93.44 168 ILE A O 1
ATOM 1318 N N . ASP A 1 169 ? -4.990 -7.631 11.299 1.00 89.62 169 ASP A N 1
ATOM 1319 C CA . ASP A 1 169 ? -6.334 -7.779 11.855 1.00 89.62 169 ASP A CA 1
ATOM 1320 C C . ASP A 1 169 ? -6.329 -7.724 13.393 1.00 89.62 169 ASP A C 1
ATOM 1322 O O . ASP A 1 169 ? -5.290 -7.799 14.055 1.00 89.62 169 ASP A O 1
ATOM 1326 N N . LYS A 1 170 ? -7.518 -7.603 13.988 1.00 86.56 170 LYS A N 1
ATOM 1327 C CA . LYS A 1 170 ? -7.708 -7.614 15.446 1.00 86.56 170 LYS A CA 1
ATOM 1328 C C . LYS A 1 170 ? -7.128 -8.834 16.181 1.00 86.56 170 LYS A C 1
ATOM 1330 O O . LYS A 1 170 ? -6.911 -8.746 17.387 1.00 86.56 170 LYS A O 1
ATOM 1335 N N . ASP A 1 171 ? -6.938 -9.959 15.496 1.00 88.69 171 ASP A N 1
ATOM 1336 C CA . ASP A 1 171 ? -6.423 -11.208 16.061 1.00 88.69 171 ASP A CA 1
ATOM 1337 C C . ASP A 1 171 ? -4.891 -11.309 15.900 1.00 88.69 171 ASP A C 1
ATOM 1339 O O . ASP A 1 171 ? -4.278 -12.282 16.341 1.00 88.69 171 ASP A O 1
ATOM 1343 N N . GLY A 1 172 ? -4.260 -10.281 15.319 1.00 88.88 172 GLY A N 1
ATOM 1344 C CA . GLY A 1 172 ? -2.824 -10.213 15.064 1.00 88.88 172 GLY A CA 1
ATOM 1345 C C . GLY A 1 172 ? -2.394 -10.900 13.767 1.00 88.88 172 GLY A C 1
ATOM 1346 O O . GLY A 1 172 ? -1.195 -11.073 13.550 1.00 88.88 172 GLY A O 1
ATOM 1347 N N . GLY A 1 173 ? -3.337 -11.297 12.911 1.00 92.25 173 GLY A N 1
ATOM 1348 C CA . GLY A 1 173 ? -3.057 -11.869 11.599 1.00 92.25 173 GLY A CA 1
ATOM 1349 C C . GLY A 1 173 ? -2.509 -10.819 10.636 1.00 92.25 173 GLY A C 1
ATOM 1350 O O . GLY A 1 173 ? -3.128 -9.774 10.437 1.00 92.25 173 GLY A O 1
ATOM 1351 N N . GLU A 1 174 ? -1.352 -11.096 10.031 1.00 93.94 174 GLU A N 1
ATOM 1352 C CA . GLU A 1 174 ? -0.804 -10.303 8.926 1.00 93.94 174 GLU A CA 1
ATOM 1353 C C . GLU A 1 174 ? -1.460 -10.723 7.605 1.00 93.94 174 GLU A C 1
ATOM 1355 O O . GLU A 1 174 ? -1.422 -11.898 7.235 1.00 93.94 174 GLU A O 1
ATOM 1360 N N . HIS A 1 175 ? -2.008 -9.754 6.873 1.00 97.06 175 HIS A N 1
ATOM 1361 C CA . HIS A 1 175 ? -2.616 -9.952 5.556 1.00 97.06 175 HIS A CA 1
ATOM 1362 C C . HIS A 1 175 ? -1.879 -9.139 4.492 1.00 97.06 175 HIS A C 1
ATOM 1364 O O . HIS A 1 175 ? -1.377 -8.045 4.770 1.00 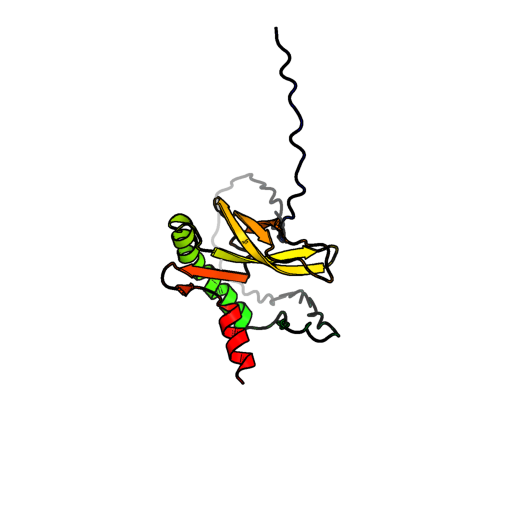97.06 175 HIS A O 1
ATOM 1370 N N . GLY A 1 176 ? -1.841 -9.657 3.264 1.00 96.75 176 GLY A N 1
ATOM 1371 C CA . GLY A 1 176 ? -1.131 -9.042 2.141 1.00 96.75 176 GLY A CA 1
ATOM 1372 C C . GLY A 1 176 ? 0.392 -9.176 2.242 1.00 96.75 176 GLY A C 1
ATOM 1373 O O . GLY A 1 176 ? 0.916 -10.215 2.645 1.00 96.75 176 GLY A O 1
ATOM 1374 N N . GLY A 1 177 ? 1.124 -8.131 1.849 1.00 95.31 177 GLY A N 1
ATOM 1375 C CA . GLY A 1 177 ? 2.585 -8.109 1.881 1.00 95.31 177 GLY A CA 1
ATOM 1376 C C . GLY A 1 177 ? 3.207 -9.090 0.888 1.00 95.31 177 GLY A C 1
ATOM 1377 O O . GLY A 1 177 ? 4.169 -9.787 1.223 1.00 95.31 177 GLY A O 1
ATOM 1378 N N . TYR A 1 178 ? 2.666 -9.164 -0.326 1.00 96.62 178 TYR A N 1
ATOM 1379 C CA . TYR A 1 178 ? 3.089 -10.112 -1.360 1.00 96.62 178 TYR A CA 1
ATOM 1380 C C . TYR A 1 178 ? 4.553 -9.893 -1.753 1.00 96.62 178 TYR A C 1
ATOM 1382 O O . TYR A 1 178 ? 5.348 -10.836 -1.813 1.00 96.62 178 TYR A O 1
ATOM 1390 N N . GLY A 1 179 ? 4.948 -8.634 -1.959 1.00 93.00 179 GLY A N 1
ATOM 1391 C CA . GLY A 1 179 ? 6.330 -8.271 -2.252 1.00 93.00 179 GLY A CA 1
ATOM 1392 C C . GLY A 1 179 ? 7.236 -8.519 -1.048 1.00 93.00 179 GLY A C 1
ATOM 1393 O O . GLY A 1 179 ? 8.343 -9.039 -1.194 1.00 93.00 179 GLY A O 1
ATOM 1394 N N . LEU A 1 180 ? 6.754 -8.227 0.165 1.00 91.12 180 LEU A N 1
ATOM 1395 C CA . LEU A 1 180 ? 7.489 -8.522 1.401 1.00 91.12 180 LEU A CA 1
ATOM 1396 C C . LEU A 1 180 ? 7.728 -10.025 1.587 1.00 91.12 180 LEU A C 1
ATOM 1398 O O . LEU A 1 180 ? 8.803 -10.414 2.043 1.00 91.12 180 LEU A O 1
ATOM 1402 N N . ALA A 1 181 ? 6.774 -10.881 1.216 1.00 92.75 181 ALA A N 1
ATOM 1403 C CA . ALA A 1 181 ? 6.928 -12.331 1.278 1.00 92.75 181 ALA A CA 1
ATOM 1404 C C . ALA A 1 181 ? 8.060 -12.822 0.363 1.00 92.75 181 ALA A C 1
ATOM 1406 O O . ALA A 1 181 ? 8.904 -13.609 0.804 1.00 92.75 181 ALA A O 1
ATOM 1407 N N . VAL A 1 182 ? 8.134 -12.300 -0.868 1.00 92.06 182 VAL A N 1
ATOM 1408 C CA . VAL A 1 182 ? 9.239 -12.568 -1.804 1.00 92.06 182 VAL A CA 1
ATOM 1409 C C . VAL A 1 182 ? 10.576 -12.124 -1.207 1.00 92.06 182 VAL A C 1
ATOM 1411 O O . VAL A 1 182 ? 11.516 -12.916 -1.130 1.00 92.06 182 VAL A O 1
ATOM 1414 N N . LEU A 1 183 ? 10.666 -10.883 -0.721 1.00 89.06 183 LEU A N 1
ATOM 1415 C CA . LEU A 1 183 ? 11.908 -10.333 -0.164 1.00 89.06 183 LEU A CA 1
ATOM 1416 C C . LEU A 1 183 ? 12.376 -11.093 1.085 1.00 89.06 183 LEU A C 1
ATOM 1418 O O . LEU A 1 183 ? 13.554 -11.432 1.202 1.00 89.06 183 LEU A O 1
ATOM 1422 N N . ARG A 1 184 ? 11.455 -11.439 1.989 1.00 88.50 184 ARG A N 1
ATOM 1423 C CA . ARG A 1 184 ? 11.751 -12.212 3.204 1.00 88.50 184 ARG A CA 1
ATOM 1424 C C . ARG A 1 184 ? 12.260 -13.615 2.876 1.00 88.50 184 ARG A C 1
ATOM 1426 O O . ARG A 1 184 ? 13.133 -14.122 3.573 1.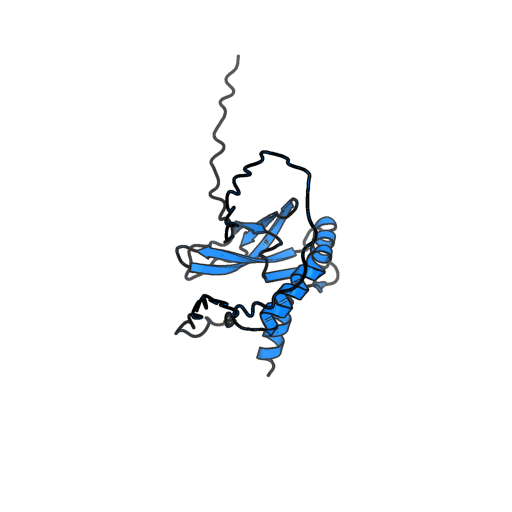00 88.50 184 ARG A O 1
ATOM 1433 N N . LYS A 1 185 ? 11.736 -14.248 1.821 1.00 89.56 185 LYS A N 1
ATOM 1434 C CA . LYS A 1 185 ? 12.223 -15.553 1.350 1.00 89.56 185 LYS A CA 1
ATOM 1435 C C . LYS A 1 185 ? 13.683 -15.474 0.898 1.00 89.56 185 LYS A C 1
ATOM 1437 O O . LYS A 1 185 ? 14.447 -16.384 1.188 1.00 89.56 185 LYS A O 1
ATOM 1442 N N . ARG A 1 186 ? 14.075 -14.384 0.234 1.00 87.88 186 ARG A N 1
ATOM 1443 C CA . ARG A 1 186 ? 15.451 -14.180 -0.249 1.00 87.88 186 ARG A CA 1
ATOM 1444 C C . ARG A 1 186 ? 16.452 -13.944 0.872 1.00 87.88 186 ARG A C 1
ATOM 1446 O O . ARG A 1 186 ? 17.567 -14.415 0.764 1.00 87.88 186 ARG A O 1
ATOM 1453 N N . GLN A 1 187 ? 16.054 -13.252 1.939 1.00 81.81 187 GLN A N 1
ATOM 1454 C CA . GLN A 1 187 ? 16.926 -12.993 3.094 1.00 81.81 187 GLN A CA 1
ATOM 1455 C C . GLN A 1 187 ? 17.229 -14.242 3.934 1.00 81.81 187 GLN A C 1
ATOM 1457 O O . GLN A 1 187 ? 18.175 -14.239 4.713 1.00 81.81 187 GLN A O 1
ATOM 1462 N N . LYS A 1 188 ? 16.398 -15.286 3.828 1.00 78.00 188 LYS A N 1
ATOM 1463 C CA . LYS A 1 188 ? 16.585 -16.557 4.545 1.00 78.00 188 LYS A CA 1
ATOM 1464 C C . LYS A 1 188 ? 17.502 -17.543 3.811 1.00 78.00 188 LYS A C 1
ATOM 1466 O O . LYS A 1 188 ? 17.823 -18.577 4.393 1.00 78.00 188 LYS A O 1
ATOM 1471 N N . ASN A 1 189 ? 17.866 -17.242 2.567 1.00 55.25 189 ASN A N 1
ATOM 1472 C CA . ASN A 1 189 ? 18.732 -18.055 1.715 1.00 55.25 189 ASN A CA 1
ATOM 1473 C C . ASN A 1 189 ? 20.118 -17.422 1.618 1.00 55.25 189 ASN A C 1
ATOM 1475 O O . ASN A 1 189 ? 21.078 -18.197 1.431 1.00 55.25 189 ASN A O 1
#

Foldseek 3Di:
DDDDDDDDPDDDPAFAFDDPPPPPDPDDDDDDDDDDDDDDDDDDDDDDDDDPPPPPPCPPFPDPPDADPPPDHDDGPPNPQLVVLQVVQLVCVVVLVVCVVVDDPPKWKWFWFWTDFDPDIDIAIFTFPDDDDFKTKGFGCAADPVTPHGGRDIHIDGSVGTSWMWIQHPVRDIDICSSVVVVVVVVVD